Protein AF-B4H7Z4-F1 (afdb_monomer_lite)

Foldseek 3Di:
DDDDDDPDDPPPPPPVPDDWDWDADDDDDDDDDCPDPVVVVVVVVVVVLVVVVCVVVVVPPPVDDPDDDDQDPVNVVVLVVLLDDDFAQFDDQDPNATDGSVQVCCVDDPHFHDQSVVQVVLVVVQVVCVVCPPNHFHEDEDGACVVVQCVVPNPVSCVCVCVPDDPLVGQKYWYWYDPDPRAIKIWIQGNVSRIITIGGPVDDDD

Organism: Drosophila persimilis (NCBI:txid7234)

Structure (mmCIF, N/CA/C/O backbone):
data_AF-B4H7Z4-F1
#
_entry.id   AF-B4H7Z4-F1
#
loop_
_atom_site.group_PDB
_atom_site.id
_atom_site.type_symbol
_atom_site.label_atom_id
_atom_site.label_alt_id
_atom_site.label_comp_id
_atom_site.label_asym_id
_atom_site.label_entity_id
_atom_site.label_seq_id
_atom_site.pdbx_PDB_ins_code
_atom_site.Cartn_x
_atom_site.Cartn_y
_atom_site.Cartn_z
_atom_site.occupancy
_atom_site.B_iso_or_equiv
_atom_site.auth_seq_id
_atom_site.auth_comp_id
_atom_site.auth_asym_id
_atom_site.auth_atom_id
_atom_site.pdbx_PDB_model_num
ATOM 1 N N . MET A 1 1 ? -23.171 -4.739 -53.037 1.00 37.22 1 MET A N 1
ATOM 2 C CA . MET A 1 1 ? -22.517 -5.468 -51.937 1.00 37.22 1 MET A CA 1
ATOM 3 C C . MET A 1 1 ? -22.702 -4.623 -50.702 1.00 37.22 1 MET A C 1
ATOM 5 O O . MET A 1 1 ? -22.107 -3.558 -50.607 1.00 37.22 1 MET A O 1
ATOM 9 N N . GLU A 1 2 ? -23.662 -5.043 -49.889 1.00 32.06 2 GLU A N 1
ATOM 10 C CA . GLU A 1 2 ? -23.889 -4.596 -48.517 1.00 32.06 2 GLU A CA 1
ATOM 11 C C . GLU A 1 2 ? -22.704 -5.011 -47.631 1.00 32.06 2 GLU A C 1
ATOM 13 O O . GLU A 1 2 ? -22.109 -6.056 -47.882 1.00 32.06 2 GLU A O 1
ATOM 18 N N . GLU A 1 3 ? -22.326 -4.173 -46.664 1.00 31.42 3 GLU A N 1
ATOM 19 C CA . GLU A 1 3 ? -22.543 -4.359 -45.211 1.00 31.42 3 GLU A CA 1
ATOM 20 C C . GLU A 1 3 ? -21.767 -3.250 -44.450 1.00 31.42 3 GLU A C 1
ATOM 22 O O . GLU A 1 3 ? -20.608 -2.988 -44.755 1.00 31.42 3 GLU A O 1
ATOM 27 N N . GLN A 1 4 ? -22.464 -2.351 -43.730 1.00 31.59 4 GLN A N 1
ATOM 28 C CA . GLN A 1 4 ? -22.598 -2.307 -42.251 1.00 31.59 4 GLN A CA 1
ATOM 29 C C . GLN A 1 4 ? -21.221 -2.136 -41.558 1.00 31.59 4 GLN A C 1
ATOM 31 O O . GLN A 1 4 ? -20.361 -2.995 -41.670 1.00 31.59 4 GLN A O 1
ATOM 36 N N . GLY A 1 5 ? -20.868 -1.034 -40.891 1.00 30.41 5 GLY A N 1
ATOM 37 C CA . GLY A 1 5 ? -21.622 -0.316 -39.865 1.00 30.41 5 GLY A CA 1
ATOM 38 C C . GLY A 1 5 ? -21.054 -0.679 -38.487 1.00 30.41 5 GLY A C 1
ATOM 39 O O . GLY A 1 5 ? -21.482 -1.672 -37.923 1.00 30.41 5 GLY A O 1
ATOM 40 N N . TRP A 1 6 ? -20.107 0.109 -37.963 1.00 28.45 6 TRP A N 1
ATOM 41 C CA . TRP A 1 6 ? -19.710 0.093 -36.545 1.00 28.45 6 TRP A CA 1
ATOM 42 C C . TRP A 1 6 ? -19.399 1.525 -36.091 1.00 28.45 6 TRP A C 1
ATOM 44 O O . TRP A 1 6 ? -18.290 2.029 -36.240 1.00 28.45 6 TRP A O 1
ATOM 54 N N . LEU A 1 7 ? -20.440 2.189 -35.587 1.00 33.97 7 LEU A N 1
ATOM 55 C CA . LEU A 1 7 ? -20.333 3.214 -34.553 1.00 33.97 7 LEU A CA 1
ATOM 56 C C . LEU A 1 7 ? -20.290 2.437 -33.232 1.00 33.97 7 LEU A C 1
ATOM 58 O O . LEU A 1 7 ? -21.315 1.907 -32.813 1.00 33.97 7 LEU A O 1
ATOM 62 N N . GLY A 1 8 ? -19.102 2.294 -32.652 1.00 27.73 8 GLY A N 1
ATOM 63 C CA . GLY A 1 8 ? -18.914 1.795 -31.293 1.00 27.73 8 GLY A CA 1
ATOM 64 C C . GLY A 1 8 ? -18.641 2.986 -30.389 1.00 27.73 8 GLY A C 1
ATOM 65 O O . GLY A 1 8 ? -17.712 3.745 -30.642 1.00 27.73 8 GLY A O 1
ATOM 66 N N . SER A 1 9 ? -19.522 3.184 -29.423 1.00 31.92 9 SER A N 1
ATOM 67 C CA . SER A 1 9 ? -19.458 4.155 -28.339 1.00 31.92 9 SER A CA 1
ATOM 68 C C . SER A 1 9 ? -18.280 3.856 -27.410 1.00 31.92 9 SER A C 1
ATOM 70 O O . SER A 1 9 ? -18.257 2.792 -26.802 1.00 31.92 9 SER A O 1
ATOM 72 N N . ASP A 1 10 ? -17.346 4.797 -27.264 1.00 31.36 10 ASP A N 1
ATOM 73 C CA . ASP A 1 10 ? -16.275 4.753 -26.254 1.00 31.36 10 ASP A CA 1
ATOM 74 C C . ASP A 1 10 ? -16.793 5.215 -24.872 1.00 31.36 10 ASP A C 1
ATOM 76 O O . ASP A 1 10 ? -16.192 6.064 -24.220 1.00 31.36 10 ASP A O 1
ATOM 80 N N . ASP A 1 11 ? -17.922 4.650 -24.438 1.00 36.12 11 ASP A N 1
ATOM 81 C CA . ASP A 1 11 ? -18.496 4.814 -23.097 1.00 36.12 11 ASP A CA 1
ATOM 82 C C . ASP A 1 11 ? -18.580 3.434 -22.428 1.00 36.12 11 ASP A C 1
ATOM 84 O O . ASP A 1 11 ? -19.661 2.915 -22.188 1.00 36.12 11 ASP A O 1
ATOM 88 N N . ASP A 1 12 ? -17.427 2.830 -22.146 1.00 31.03 12 ASP A N 1
ATOM 89 C CA . ASP A 1 12 ? -17.312 1.718 -21.193 1.00 31.03 12 ASP A CA 1
ATOM 90 C C . ASP A 1 12 ? -16.233 2.078 -20.159 1.00 31.03 12 ASP A C 1
ATOM 92 O O . ASP A 1 12 ? -15.200 1.425 -19.994 1.00 31.03 12 ASP A O 1
ATOM 96 N N . CYS A 1 13 ? -16.471 3.180 -19.442 1.00 30.89 13 CYS A N 1
ATOM 97 C CA . CYS A 1 13 ? -15.928 3.325 -18.099 1.00 30.89 13 CYS A CA 1
ATOM 98 C C . CYS A 1 13 ? -16.641 2.286 -17.233 1.00 30.89 13 CYS A C 1
ATOM 100 O O . CYS A 1 13 ? -17.801 2.474 -16.876 1.00 30.89 13 CYS A O 1
ATOM 102 N N . LEU A 1 14 ? -15.944 1.193 -16.918 1.00 27.66 14 LEU A N 1
ATOM 103 C CA . LEU A 1 14 ? -16.356 0.223 -15.909 1.00 27.66 14 LEU A CA 1
ATOM 104 C C . LEU A 1 14 ? -16.493 0.946 -14.562 1.00 27.66 14 LEU A C 1
ATOM 106 O O . LEU A 1 14 ? -15.543 1.048 -13.783 1.00 27.66 14 LEU A O 1
ATOM 110 N N . LEU A 1 15 ? -17.681 1.492 -14.313 1.00 27.34 15 LEU A N 1
ATOM 111 C CA . LEU A 1 15 ? -18.158 1.773 -12.974 1.00 27.34 15 LEU A CA 1
ATOM 112 C C . LEU A 1 15 ? -18.266 0.410 -12.297 1.00 27.34 15 LEU A C 1
ATOM 114 O O . LEU A 1 15 ? -19.064 -0.436 -12.691 1.00 27.34 15 LEU A O 1
ATOM 118 N N . ILE A 1 16 ? -17.381 0.167 -11.335 1.00 30.25 16 ILE A N 1
ATOM 119 C CA . ILE A 1 16 ? -17.494 -0.978 -10.438 1.00 30.25 16 ILE A CA 1
ATOM 120 C C . ILE A 1 16 ? -18.677 -0.660 -9.516 1.00 30.25 16 ILE A C 1
ATOM 122 O O . ILE A 1 16 ? -18.497 -0.093 -8.441 1.00 30.25 16 ILE A O 1
ATOM 126 N N . ASP A 1 17 ? -19.883 -0.966 -9.989 1.00 28.41 17 ASP A N 1
ATOM 127 C CA . ASP A 1 17 ? -21.133 -0.962 -9.225 1.00 28.41 17 ASP A CA 1
ATOM 128 C C . ASP A 1 17 ? -21.290 -2.302 -8.481 1.00 28.41 17 ASP A C 1
ATOM 130 O O . ASP A 1 17 ? -22.304 -2.979 -8.604 1.00 28.41 17 ASP A O 1
ATOM 134 N N . GLU A 1 18 ? -20.273 -2.724 -7.728 1.00 42.81 18 GLU A N 1
ATOM 135 C CA . GLU A 1 18 ? -20.357 -3.940 -6.907 1.00 42.81 18 GLU A CA 1
ATOM 136 C C . GLU A 1 18 ? -20.334 -3.563 -5.421 1.00 42.81 18 GLU A C 1
ATOM 138 O O . GLU A 1 18 ? -19.477 -2.801 -4.951 1.00 42.81 18 GLU A O 1
ATOM 143 N N . GLU A 1 19 ? -21.333 -4.060 -4.689 1.00 44.19 19 GLU A N 1
ATOM 144 C CA . GLU A 1 19 ? -21.553 -3.778 -3.273 1.00 44.19 19 GLU A CA 1
ATOM 145 C C . GLU A 1 19 ? -20.403 -4.356 -2.429 1.00 44.19 19 GLU A C 1
ATOM 147 O O . GLU A 1 19 ? -20.025 -5.517 -2.592 1.00 44.19 19 GLU A O 1
ATOM 152 N N . PRO A 1 20 ? -19.802 -3.582 -1.507 1.00 42.66 20 PRO A N 1
ATOM 153 C CA . PRO A 1 20 ? -18.719 -4.104 -0.692 1.00 42.66 20 PRO A CA 1
ATOM 154 C C . PRO A 1 20 ? -19.269 -5.098 0.338 1.00 42.66 20 PRO A C 1
ATOM 156 O O . PRO A 1 20 ? -20.147 -4.752 1.128 1.00 42.66 20 PRO A O 1
ATOM 159 N N . VAL A 1 21 ? -18.695 -6.303 0.395 1.00 42.88 21 VAL A N 1
ATOM 160 C CA . VAL A 1 21 ? -19.065 -7.320 1.394 1.00 42.88 21 VAL A CA 1
ATOM 161 C C . VAL A 1 21 ? -18.734 -6.799 2.798 1.00 42.88 21 VAL A C 1
ATOM 163 O O . VAL A 1 21 ? -17.569 -6.515 3.110 1.00 42.88 21 VAL A O 1
ATOM 166 N N . ILE A 1 22 ? -19.759 -6.654 3.646 1.00 43.84 22 ILE A N 1
ATOM 167 C CA . ILE A 1 22 ? -19.634 -6.193 5.035 1.00 43.84 22 ILE A CA 1
ATOM 168 C C . ILE A 1 22 ? -19.544 -7.409 5.951 1.00 43.84 22 ILE A C 1
ATOM 170 O O . ILE A 1 22 ? -20.527 -8.108 6.175 1.00 43.84 22 ILE A O 1
ATOM 174 N N . ILE A 1 23 ? -18.374 -7.635 6.548 1.00 40.75 23 ILE A N 1
ATOM 175 C CA . ILE A 1 23 ? -18.221 -8.682 7.563 1.00 40.75 23 ILE A CA 1
ATOM 176 C C . ILE A 1 23 ? -18.472 -8.050 8.935 1.00 40.75 23 ILE A C 1
ATOM 178 O O . ILE A 1 23 ? -17.636 -7.300 9.450 1.00 40.75 23 ILE A O 1
ATOM 182 N N . ALA A 1 24 ? -19.636 -8.330 9.523 1.00 34.94 24 ALA A N 1
ATOM 183 C CA . ALA A 1 24 ? -19.929 -7.973 10.906 1.00 34.94 24 ALA A CA 1
ATOM 184 C C . ALA A 1 24 ? -19.094 -8.852 11.854 1.00 34.94 24 ALA A C 1
ATOM 186 O O . ALA A 1 24 ? -19.063 -10.074 11.728 1.00 34.94 24 ALA A O 1
ATOM 187 N N . LEU A 1 25 ? -18.392 -8.229 12.803 1.00 32.88 25 LEU A N 1
ATOM 188 C CA . LEU A 1 25 ? -17.722 -8.957 13.878 1.00 32.88 25 LEU A CA 1
ATOM 189 C C . LEU A 1 25 ? -18.768 -9.297 14.943 1.00 32.88 25 LEU A C 1
ATOM 191 O O . LEU A 1 25 ? -19.148 -8.420 15.720 1.00 32.88 25 LEU A O 1
ATOM 195 N N . ASP A 1 26 ? -19.235 -10.545 14.957 1.00 36.56 26 ASP A N 1
ATOM 196 C CA . ASP A 1 26 ? -20.040 -11.064 16.061 1.00 36.56 26 ASP A CA 1
ATOM 197 C C . ASP A 1 26 ? -19.127 -11.473 17.228 1.00 36.56 26 ASP A C 1
ATOM 199 O O . ASP A 1 26 ? -18.099 -12.132 17.049 1.00 36.56 26 ASP A O 1
ATOM 203 N N . ASP A 1 27 ? -19.501 -11.043 18.427 1.00 41.53 27 ASP A N 1
ATOM 204 C CA . ASP A 1 27 ? -18.819 -11.321 19.684 1.00 41.53 27 ASP A CA 1
ATOM 205 C C . ASP A 1 27 ? -19.797 -12.091 20.576 1.00 41.53 27 ASP A C 1
ATOM 207 O O . ASP A 1 27 ? -20.383 -11.520 21.490 1.00 41.53 27 ASP A O 1
ATOM 211 N N . SER A 1 28 ? -20.035 -13.378 20.294 1.00 38.00 28 SER A N 1
ATOM 212 C CA . SER A 1 28 ? -20.406 -14.352 21.333 1.00 38.00 28 SER A CA 1
ATOM 213 C C . SER A 1 28 ? -20.476 -15.801 20.846 1.00 38.00 28 SER A C 1
ATOM 215 O O . SER A 1 28 ? -21.011 -16.142 19.799 1.00 38.00 28 SER A O 1
ATOM 217 N N . THR A 1 29 ? -19.946 -16.676 21.694 1.00 41.34 29 THR A N 1
ATOM 218 C CA . THR A 1 29 ? -20.204 -18.113 21.759 1.00 41.34 29 THR A CA 1
ATOM 219 C C . THR A 1 29 ? -21.641 -18.384 22.226 1.00 41.34 29 THR A C 1
ATOM 221 O O . THR A 1 29 ? -21.971 -17.976 23.336 1.00 41.34 29 THR A O 1
ATOM 224 N N . ASP A 1 30 ? -22.468 -19.087 21.450 1.00 34.16 30 ASP A N 1
ATOM 225 C CA . ASP A 1 30 ? -23.109 -20.357 21.845 1.00 34.16 30 ASP A CA 1
ATOM 226 C C . ASP A 1 30 ? -24.085 -20.877 20.775 1.00 34.16 30 ASP A C 1
ATOM 228 O O . ASP A 1 30 ? -24.719 -20.141 20.025 1.00 34.16 30 ASP A O 1
ATOM 232 N N . SER A 1 31 ? -24.156 -22.200 20.726 1.00 40.28 31 SER A N 1
ATOM 233 C CA . SER A 1 31 ? -24.775 -23.073 19.734 1.00 40.28 31 SER A CA 1
ATOM 234 C C . SER A 1 31 ? -26.312 -23.057 19.654 1.00 40.28 31 SER A C 1
ATOM 236 O O . SER A 1 31 ? -26.999 -23.058 20.671 1.00 40.28 31 SER A O 1
ATOM 238 N N . GLU A 1 32 ? -26.794 -23.255 18.419 1.00 45.41 32 GLU A N 1
ATOM 239 C CA . GLU A 1 32 ? -27.977 -24.048 18.028 1.00 45.41 32 GLU A CA 1
ATOM 240 C C . GLU A 1 32 ? -29.369 -23.566 18.486 1.00 45.41 32 GLU A C 1
ATOM 242 O O . GLU A 1 32 ? -29.937 -24.093 19.436 1.00 45.41 32 GLU A O 1
ATOM 247 N N . GLN A 1 33 ? -29.965 -22.636 17.719 1.00 40.66 33 GLN A N 1
ATOM 248 C CA . GLN A 1 33 ? -31.381 -22.612 17.267 1.00 40.66 33 GLN A CA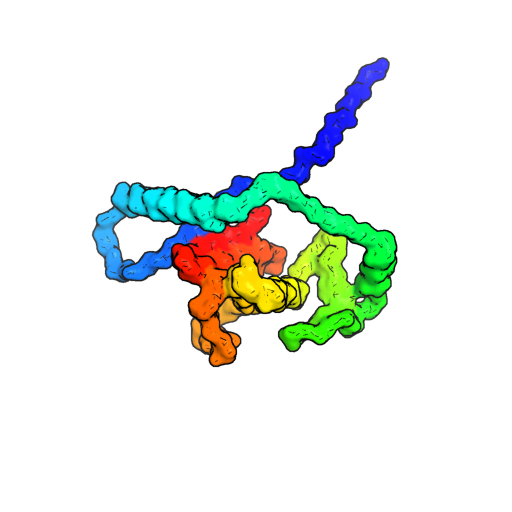 1
ATOM 249 C C . GLN A 1 33 ? -31.739 -21.211 16.733 1.00 40.66 33 GLN A C 1
ATOM 251 O O . GLN A 1 33 ? -32.392 -20.433 17.428 1.00 40.66 33 GLN A O 1
ATOM 256 N N . LYS A 1 34 ? -31.318 -20.835 15.513 1.00 37.41 34 LYS A N 1
ATOM 257 C CA . LYS A 1 34 ? -31.668 -19.490 15.008 1.00 37.41 34 LYS A CA 1
ATOM 258 C C . LYS A 1 34 ? -31.673 -19.290 13.487 1.00 37.41 34 LYS A C 1
ATOM 260 O O . LYS A 1 34 ? -31.604 -18.172 13.005 1.00 37.41 34 LYS A O 1
ATOM 265 N N . GLN A 1 35 ? -31.913 -20.345 12.714 1.00 39.16 35 GLN A N 1
ATOM 266 C CA . GLN A 1 35 ? -31.768 -20.300 11.251 1.00 39.16 35 GLN A CA 1
ATOM 267 C C . GLN A 1 35 ? -32.822 -19.483 10.464 1.00 39.16 35 GLN A C 1
ATOM 269 O O . GLN A 1 35 ? -32.726 -19.407 9.247 1.00 39.16 35 GLN A O 1
ATOM 274 N N . SER A 1 36 ? -33.824 -18.871 11.109 1.00 38.72 36 SER A N 1
ATOM 275 C CA . SER A 1 36 ? -34.819 -18.017 10.426 1.00 38.72 36 SER A CA 1
ATOM 276 C C . SER A 1 36 ? -34.936 -16.599 10.987 1.00 38.72 36 SER A C 1
ATOM 278 O O . SER A 1 36 ? -35.553 -15.754 10.355 1.00 38.72 36 SER A O 1
ATOM 280 N N . ALA A 1 37 ? -34.383 -16.343 12.176 1.00 36.34 37 ALA A N 1
ATOM 281 C CA . ALA A 1 37 ? -34.356 -15.010 12.778 1.00 36.34 37 ALA A CA 1
ATOM 282 C C . ALA A 1 37 ? -33.000 -14.324 12.564 1.00 36.34 37 ALA A C 1
ATOM 284 O O . ALA A 1 37 ? -32.958 -13.101 12.589 1.00 36.34 37 ALA A O 1
ATOM 285 N N . GLU A 1 38 ? -31.925 -15.092 12.323 1.00 40.91 38 GLU A N 1
ATOM 286 C CA . GLU A 1 38 ? -30.603 -14.559 11.966 1.00 40.91 38 GLU A CA 1
ATOM 287 C C . GLU A 1 38 ? -30.605 -13.865 10.606 1.00 40.91 38 GLU A C 1
ATOM 289 O O . GLU A 1 38 ? -30.103 -12.754 10.528 1.00 40.91 38 GLU A O 1
ATOM 294 N N . SER A 1 39 ? -31.268 -14.414 9.578 1.00 43.25 39 SER A N 1
ATOM 295 C CA . SER A 1 39 ? -31.269 -13.801 8.239 1.00 43.25 39 SER A CA 1
ATOM 296 C C . SER A 1 39 ? -32.002 -12.457 8.181 1.00 43.25 39 SER A C 1
ATOM 298 O O . SER A 1 39 ? -31.624 -11.584 7.409 1.00 43.25 39 SER A O 1
ATOM 300 N N . GLU A 1 40 ? -33.056 -12.271 8.985 1.00 39.59 40 GLU A N 1
ATOM 301 C CA . GLU A 1 40 ? -33.768 -10.988 9.072 1.00 39.59 40 GLU A CA 1
ATOM 302 C C . GLU A 1 40 ? -32.985 -9.955 9.892 1.00 39.59 40 GLU A C 1
ATOM 304 O O . GLU A 1 40 ? -33.004 -8.773 9.546 1.00 39.59 40 GLU A O 1
ATOM 309 N N . THR A 1 41 ? -32.274 -10.377 10.948 1.00 44.81 41 THR A N 1
ATOM 310 C CA . THR A 1 41 ? -31.367 -9.482 11.685 1.00 44.81 41 THR A CA 1
ATOM 311 C C . THR A 1 41 ? -30.121 -9.132 10.885 1.00 44.81 41 THR A C 1
ATOM 313 O O . THR A 1 41 ? -29.747 -7.966 10.892 1.00 44.81 41 THR A O 1
ATOM 316 N N . ASP A 1 42 ? -29.528 -10.076 10.157 1.00 49.00 42 ASP A N 1
ATOM 317 C CA . ASP A 1 42 ? -28.357 -9.838 9.309 1.00 49.00 42 ASP A CA 1
ATOM 318 C C . ASP A 1 42 ? -28.710 -8.885 8.173 1.00 49.00 42 ASP A C 1
ATOM 320 O O . ASP A 1 42 ? -28.027 -7.882 7.986 1.00 49.00 42 ASP A O 1
ATOM 324 N N . HIS A 1 43 ? -29.853 -9.098 7.513 1.00 45.84 43 HIS A N 1
ATOM 325 C CA . HIS A 1 43 ? -30.328 -8.185 6.479 1.00 45.84 43 HIS A CA 1
ATOM 326 C C . HIS A 1 43 ? -30.633 -6.783 7.033 1.00 45.84 43 HIS A C 1
ATOM 328 O O . HIS A 1 43 ? -30.333 -5.779 6.395 1.00 45.84 43 HIS A O 1
ATOM 334 N N . GLN A 1 44 ? -31.191 -6.666 8.244 1.00 42.97 44 GLN A N 1
ATOM 335 C CA . GLN A 1 44 ? -31.399 -5.355 8.875 1.00 42.97 44 GLN A CA 1
ATOM 336 C C . GLN A 1 44 ? -30.086 -4.673 9.270 1.00 42.97 44 GLN A C 1
ATOM 338 O O . GLN A 1 44 ? -29.975 -3.455 9.122 1.00 42.97 44 GLN A O 1
ATOM 343 N N . VAL A 1 45 ? -29.096 -5.430 9.750 1.00 52.75 45 VAL A N 1
ATOM 344 C CA . VAL A 1 45 ? -27.755 -4.922 10.072 1.00 52.75 45 VAL A CA 1
ATOM 345 C C . VAL A 1 45 ? -27.047 -4.453 8.801 1.00 52.75 45 VAL A C 1
ATOM 347 O O . VAL A 1 45 ? -26.457 -3.374 8.804 1.00 52.75 45 VAL A O 1
ATOM 350 N N . GLU A 1 46 ? -27.169 -5.201 7.709 1.00 49.59 46 GLU A N 1
ATOM 351 C CA . GLU A 1 46 ? -26.618 -4.886 6.391 1.00 49.59 46 GLU A CA 1
ATOM 352 C C . GLU A 1 46 ? -27.279 -3.643 5.782 1.00 49.59 46 GLU A C 1
ATOM 354 O O . GLU A 1 46 ? -26.589 -2.687 5.429 1.00 49.59 46 GLU A O 1
ATOM 359 N N . VAL A 1 47 ? -28.615 -3.563 5.790 1.00 51.09 47 VAL A N 1
ATOM 360 C CA . VAL A 1 47 ? -29.367 -2.380 5.335 1.00 51.09 47 VAL A CA 1
ATOM 361 C C . VAL A 1 47 ? -29.039 -1.150 6.187 1.00 51.09 47 VAL A C 1
ATOM 363 O O . VAL A 1 47 ? -28.887 -0.048 5.657 1.00 51.09 47 VAL A O 1
ATOM 366 N N . GLN A 1 48 ? -28.887 -1.301 7.505 1.00 48.03 48 GLN A N 1
ATOM 367 C CA . GLN A 1 48 ? -28.522 -0.195 8.392 1.00 48.03 48 GLN A CA 1
ATOM 368 C C . GLN A 1 48 ? -27.062 0.243 8.192 1.00 48.03 48 GLN A C 1
ATOM 370 O O . GLN A 1 48 ? -26.773 1.445 8.215 1.00 48.03 48 GLN A O 1
ATOM 375 N N . ALA A 1 49 ? -26.152 -0.702 7.944 1.00 54.25 49 ALA A N 1
ATOM 376 C CA . ALA A 1 49 ? -24.769 -0.425 7.580 1.00 54.25 49 ALA A CA 1
ATOM 377 C C . ALA A 1 49 ? -24.686 0.276 6.218 1.00 54.25 49 ALA A C 1
ATOM 379 O O . ALA A 1 49 ? -23.963 1.264 6.119 1.00 54.25 49 ALA A O 1
ATOM 380 N N . MET A 1 50 ? -25.481 -0.130 5.221 1.00 48.38 50 MET A N 1
ATOM 381 C CA . MET A 1 50 ? -25.600 0.528 3.911 1.00 48.38 50 MET A CA 1
ATOM 382 C C . MET A 1 50 ? -26.204 1.930 4.007 1.00 48.38 50 MET A C 1
ATOM 384 O O . MET A 1 50 ? -25.709 2.864 3.379 1.00 48.38 50 MET A O 1
ATOM 388 N N . GLN A 1 51 ? -27.244 2.133 4.818 1.00 51.28 51 GLN A N 1
ATOM 389 C CA . GLN A 1 51 ? -27.832 3.461 5.021 1.00 51.28 51 GLN A CA 1
ATOM 390 C C . GLN A 1 51 ? -26.842 4.409 5.706 1.00 51.28 51 GLN A C 1
ATOM 392 O O . GLN A 1 51 ? -26.699 5.561 5.286 1.00 51.28 51 GLN A O 1
ATOM 397 N N . HIS A 1 52 ? -26.109 3.924 6.713 1.00 52.53 52 HIS A N 1
ATOM 398 C CA . HIS A 1 52 ? -25.051 4.684 7.377 1.00 52.53 52 HIS A CA 1
ATOM 399 C C . HIS A 1 52 ? -23.828 4.896 6.466 1.00 52.53 52 HIS A C 1
ATOM 401 O O . HIS A 1 52 ? -23.227 5.970 6.493 1.00 52.53 52 HIS A O 1
ATOM 407 N N . PHE A 1 53 ? -23.492 3.915 5.623 1.00 52.28 53 PHE A N 1
ATOM 408 C CA . PHE A 1 53 ? -22.464 4.004 4.584 1.00 52.28 53 PHE A CA 1
ATOM 409 C C . PHE A 1 53 ? -22.821 5.081 3.568 1.00 52.28 53 PHE A C 1
ATOM 411 O O . PHE A 1 53 ? -22.001 5.966 3.329 1.00 52.28 53 PHE A O 1
ATOM 418 N N . SER A 1 54 ? -24.064 5.095 3.072 1.00 48.38 54 SER A N 1
ATOM 419 C CA . SER A 1 54 ? -24.527 6.158 2.186 1.00 48.38 54 SER A CA 1
ATOM 420 C C . SER A 1 54 ? -24.418 7.512 2.892 1.00 48.38 54 SER A C 1
ATOM 422 O O . SER A 1 54 ? -23.792 8.424 2.379 1.00 48.38 54 SER A O 1
ATOM 424 N N . GLY A 1 55 ? -24.858 7.630 4.1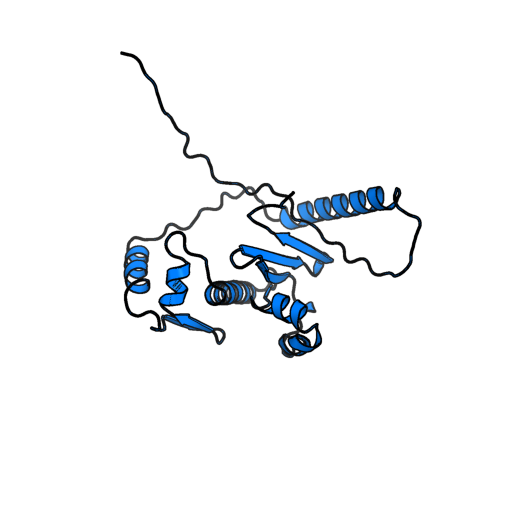48 1.00 44.12 55 GLY A N 1
ATOM 425 C CA . GLY A 1 55 ? -24.788 8.889 4.896 1.00 44.12 55 GLY A CA 1
ATOM 426 C C . GLY A 1 55 ? -23.370 9.397 5.197 1.00 44.12 55 GLY A C 1
ATOM 427 O O . GLY A 1 55 ? -23.200 10.590 5.468 1.00 44.12 55 GLY A O 1
ATOM 428 N N . LEU A 1 56 ? -22.354 8.526 5.162 1.00 46.41 56 LEU A N 1
ATOM 429 C CA . LEU A 1 56 ? -20.965 8.883 5.455 1.00 46.41 56 LEU A CA 1
ATOM 430 C C . LEU A 1 56 ? -20.095 9.042 4.200 1.00 46.41 56 LEU A C 1
ATOM 432 O O . LEU A 1 56 ? -19.218 9.905 4.202 1.00 46.41 56 LEU A O 1
ATOM 436 N N . PHE A 1 57 ? -20.356 8.273 3.139 1.00 45.00 57 PHE A N 1
ATOM 437 C CA . PHE A 1 57 ? -19.703 8.426 1.835 1.00 45.00 57 PHE A CA 1
ATOM 438 C C . PHE A 1 57 ? -20.375 9.529 0.995 1.00 45.00 57 PHE A C 1
ATOM 440 O O . PHE A 1 57 ? -19.671 10.375 0.456 1.00 45.00 57 PHE A O 1
ATOM 447 N N . PHE A 1 58 ? -21.714 9.637 0.998 1.00 39.72 58 PHE A N 1
ATOM 448 C CA . PHE A 1 58 ? -22.469 10.692 0.285 1.00 39.72 58 PHE A CA 1
ATOM 449 C C . PHE A 1 58 ? -22.460 12.053 0.989 1.00 39.72 58 PHE A C 1
ATOM 451 O O . PHE A 1 58 ? -23.067 13.007 0.511 1.00 39.72 58 PHE A O 1
ATOM 458 N N . ARG A 1 59 ? -21.764 12.198 2.123 1.00 40.09 59 ARG A N 1
ATOM 459 C CA . ARG A 1 59 ? -21.444 13.542 2.629 1.00 40.09 59 ARG A CA 1
ATOM 460 C C . ARG A 1 59 ? -20.288 14.192 1.862 1.00 40.09 59 ARG A C 1
ATOM 462 O O . ARG A 1 59 ? -20.044 15.384 2.039 1.00 40.09 59 ARG A O 1
ATOM 469 N N . TYR A 1 60 ? -19.595 13.415 1.030 1.00 42.50 60 TYR A N 1
ATOM 470 C CA . TYR A 1 60 ? -18.791 13.895 -0.082 1.00 42.50 60 TYR A CA 1
ATOM 471 C C . TYR A 1 60 ? -19.679 13.801 -1.327 1.00 42.50 60 TYR A C 1
ATOM 473 O O . TYR A 1 60 ? -20.069 12.698 -1.700 1.00 42.50 60 TYR A O 1
ATOM 481 N N . ASP A 1 61 ? -20.040 14.940 -1.926 1.00 39.12 61 ASP A N 1
ATOM 482 C CA . ASP A 1 61 ? -20.754 14.987 -3.207 1.00 39.12 61 ASP A CA 1
ATOM 483 C C . ASP A 1 61 ? -20.026 14.100 -4.229 1.00 39.12 61 ASP A C 1
ATOM 485 O O . ASP A 1 61 ? -18.991 14.486 -4.779 1.00 39.12 61 ASP A O 1
ATOM 489 N N . PHE A 1 62 ? -20.575 12.917 -4.504 1.00 44.00 62 PHE A N 1
ATOM 490 C CA . PHE A 1 62 ? -20.149 12.037 -5.596 1.00 44.00 62 PHE A CA 1
ATOM 491 C C . PHE A 1 62 ? -20.703 12.520 -6.953 1.00 44.00 62 PHE A C 1
ATOM 493 O O . PHE A 1 62 ? -20.827 11.750 -7.894 1.00 44.00 62 PHE A O 1
ATOM 500 N N . GLU A 1 63 ? -21.041 13.809 -7.054 1.00 47.91 63 GLU A N 1
ATOM 501 C CA . GLU A 1 63 ? -21.449 14.485 -8.292 1.00 47.91 63 GLU A CA 1
ATOM 502 C C . GLU A 1 63 ? -20.299 15.260 -8.945 1.00 47.91 63 GLU A C 1
ATOM 504 O O . GLU A 1 63 ? -20.463 15.841 -10.018 1.00 47.91 63 GLU A O 1
ATOM 509 N N . LYS A 1 64 ? -19.116 15.304 -8.321 1.00 50.28 64 LYS A N 1
ATOM 510 C CA . LYS A 1 64 ? -17.965 15.930 -8.963 1.00 50.28 64 LYS A CA 1
ATOM 511 C C . LYS A 1 64 ? -17.330 14.925 -9.916 1.00 50.28 64 LYS A C 1
ATOM 513 O O . LYS A 1 64 ? -16.670 13.996 -9.454 1.00 50.28 64 LYS A O 1
ATOM 518 N N . GLU A 1 65 ? -17.506 15.136 -11.222 1.00 59.62 65 GLU A N 1
ATOM 519 C CA . GLU A 1 65 ? -16.697 14.477 -12.252 1.00 59.62 65 GLU A CA 1
ATOM 520 C C . GLU A 1 65 ? -15.231 14.507 -11.807 1.00 59.62 65 GLU A C 1
ATOM 522 O O . GLU A 1 65 ? -14.643 15.569 -11.564 1.00 59.62 65 GLU A O 1
ATOM 527 N N . ILE A 1 66 ? -14.661 13.321 -11.602 1.00 70.94 66 ILE A N 1
ATOM 528 C CA . ILE A 1 66 ? -13.254 13.189 -11.253 1.00 70.94 66 ILE A CA 1
ATOM 529 C C . ILE A 1 66 ? -12.474 13.532 -12.519 1.00 70.94 66 ILE A C 1
ATOM 531 O O . ILE A 1 66 ? -12.291 12.699 -13.400 1.00 70.94 66 ILE A O 1
ATOM 535 N N . GLU A 1 67 ? -12.015 14.777 -12.618 1.00 81.88 67 GLU A N 1
ATOM 536 C CA . GLU A 1 67 ? -11.080 15.165 -13.667 1.00 81.88 67 GLU A CA 1
ATOM 537 C C . GLU A 1 67 ? -9.723 14.506 -13.390 1.00 81.88 67 GLU A C 1
ATOM 539 O O . GLU A 1 67 ? -9.001 14.862 -12.450 1.00 81.88 67 GLU A O 1
ATOM 544 N N . PHE A 1 68 ? -9.368 13.521 -14.213 1.00 85.50 68 PHE A N 1
ATOM 545 C CA . PHE A 1 68 ? -8.030 12.948 -14.202 1.00 85.50 68 PHE A CA 1
ATOM 546 C C . PHE A 1 68 ? -7.016 13.981 -14.690 1.00 85.50 68 PHE A C 1
ATOM 548 O O . PHE A 1 68 ? -7.212 14.646 -15.705 1.00 85.50 68 PHE A O 1
ATOM 555 N N . ILE A 1 69 ? -5.895 14.093 -13.977 1.00 91.31 69 ILE A N 1
ATOM 556 C CA . ILE A 1 69 ? -4.787 14.948 -14.402 1.00 91.31 69 ILE A CA 1
ATOM 557 C C . ILE A 1 69 ? -4.094 14.248 -15.579 1.00 91.31 69 ILE A C 1
ATOM 559 O O . ILE A 1 69 ? -3.554 13.155 -15.377 1.00 91.31 69 ILE A O 1
ATOM 563 N N . PRO A 1 70 ? -4.086 14.836 -16.790 1.00 91.00 70 PRO A N 1
ATOM 564 C CA . PRO A 1 70 ? -3.428 14.216 -17.927 1.00 91.00 70 PRO A CA 1
ATOM 565 C C . PRO A 1 70 ? -1.915 14.177 -17.705 1.00 91.00 70 PRO A C 1
ATOM 567 O O . PRO A 1 70 ? -1.314 15.137 -17.216 1.00 91.00 70 PRO A O 1
ATOM 570 N N . ILE A 1 71 ? -1.298 13.063 -18.096 1.00 91.62 71 ILE A N 1
ATOM 571 C CA . ILE A 1 71 ? 0.159 12.920 -18.104 1.00 91.62 71 ILE A CA 1
ATOM 572 C C . ILE A 1 71 ? 0.725 13.841 -19.189 1.00 91.62 71 ILE A C 1
ATOM 574 O O . ILE A 1 71 ? 0.263 13.820 -20.330 1.00 91.62 71 ILE A O 1
ATOM 578 N N . THR A 1 72 ? 1.722 14.656 -18.846 1.00 95.31 72 THR A N 1
ATOM 579 C CA . THR A 1 72 ? 2.367 15.561 -19.808 1.00 95.31 72 THR A CA 1
ATOM 580 C C . THR A 1 72 ? 3.355 14.814 -20.709 1.00 95.31 72 THR A C 1
ATOM 582 O O . THR A 1 72 ? 3.918 13.789 -20.324 1.00 95.31 72 THR A O 1
ATOM 585 N N . ASP A 1 73 ? 3.659 15.364 -21.890 1.00 94.56 73 ASP A N 1
ATOM 586 C CA . ASP A 1 73 ? 4.686 14.798 -22.784 1.00 94.56 73 ASP A CA 1
ATOM 587 C C . ASP A 1 73 ? 6.066 14.682 -22.113 1.00 94.56 73 ASP A C 1
ATOM 589 O O . ASP A 1 73 ? 6.874 13.827 -22.468 1.00 94.56 73 ASP A O 1
ATOM 593 N N . GLU A 1 74 ? 6.364 15.570 -21.162 1.00 94.94 74 GLU A N 1
ATOM 594 C CA . GLU A 1 74 ? 7.591 15.524 -20.366 1.00 94.94 74 GLU A CA 1
ATOM 595 C C . GLU A 1 74 ? 7.599 14.315 -19.430 1.00 94.94 74 GLU A C 1
ATOM 597 O O . GLU A 1 74 ? 8.541 13.526 -19.475 1.00 94.94 74 GLU A O 1
ATOM 602 N N . GLN A 1 75 ? 6.512 14.098 -18.688 1.00 93.88 75 GLN A N 1
ATOM 603 C CA . GLN A 1 75 ? 6.352 12.931 -17.819 1.00 93.88 75 GLN A CA 1
ATOM 604 C C . GLN A 1 75 ? 6.374 11.621 -18.615 1.00 93.88 75 GLN A C 1
ATOM 606 O O . GLN A 1 75 ? 6.971 10.640 -18.178 1.00 93.88 75 GLN A O 1
ATOM 611 N N . LEU A 1 76 ? 5.781 11.596 -19.812 1.00 90.06 76 LEU A N 1
ATOM 612 C CA . LEU A 1 76 ? 5.810 10.414 -20.674 1.00 90.06 76 LEU A CA 1
ATOM 613 C C . LEU A 1 76 ? 7.235 10.071 -21.136 1.00 90.06 76 LEU A C 1
ATOM 615 O O . LEU A 1 76 ? 7.606 8.896 -21.174 1.00 90.06 76 LEU A O 1
ATOM 619 N N . ARG A 1 77 ? 8.057 11.083 -21.448 1.00 91.62 77 ARG A N 1
ATOM 620 C CA . ARG A 1 77 ? 9.481 10.883 -21.767 1.00 91.62 77 ARG A CA 1
ATOM 621 C C . ARG A 1 77 ? 10.267 10.362 -20.565 1.00 91.62 77 ARG A C 1
ATOM 623 O O . ARG A 1 77 ? 11.094 9.470 -20.731 1.00 91.62 77 ARG A O 1
ATOM 630 N N . GLU A 1 78 ? 9.999 10.875 -19.368 1.00 91.19 78 GLU A N 1
ATOM 631 C CA . GLU A 1 78 ? 10.632 10.386 -18.136 1.00 91.19 78 GLU A CA 1
ATOM 632 C C . GLU A 1 78 ? 10.266 8.926 -17.846 1.00 91.19 78 GLU A C 1
ATOM 634 O O . GLU A 1 78 ? 11.141 8.124 -17.517 1.00 91.19 78 GLU A O 1
ATOM 639 N N . LEU A 1 79 ? 9.001 8.543 -18.043 1.00 89.69 79 LEU A N 1
ATOM 640 C CA . LEU A 1 79 ? 8.551 7.160 -17.868 1.00 89.69 79 LEU A CA 1
ATOM 641 C C . LEU A 1 79 ? 9.336 6.183 -18.752 1.00 89.69 79 LEU A C 1
ATOM 643 O O . LEU A 1 79 ? 9.714 5.111 -18.278 1.00 89.69 79 LEU A O 1
ATOM 647 N N . GLN A 1 80 ? 9.648 6.557 -19.997 1.00 86.94 80 GLN A N 1
ATOM 648 C CA . GLN A 1 80 ? 10.456 5.727 -20.901 1.00 86.94 80 GLN A CA 1
ATOM 649 C C . GLN A 1 80 ? 11.880 5.483 -20.368 1.00 86.94 80 GLN A C 1
ATOM 651 O O . GLN A 1 80 ? 12.409 4.373 -20.482 1.00 86.94 80 GLN A O 1
ATOM 656 N N . ASP A 1 81 ? 12.505 6.483 -19.748 1.00 87.00 81 ASP A N 1
ATOM 657 C CA . ASP A 1 81 ? 13.830 6.326 -19.132 1.00 87.00 81 ASP A CA 1
ATOM 658 C C . ASP A 1 81 ? 13.775 5.461 -17.859 1.00 87.00 81 ASP A C 1
ATOM 660 O O . ASP A 1 81 ? 14.625 4.592 -17.618 1.00 87.00 81 ASP A O 1
ATOM 664 N N . ILE A 1 82 ? 12.716 5.629 -17.063 1.00 90.44 82 ILE A N 1
ATOM 665 C CA . ILE A 1 82 ? 12.499 4.867 -15.830 1.00 90.44 82 ILE A CA 1
ATOM 666 C C . ILE A 1 82 ? 12.361 3.365 -16.125 1.00 90.44 82 ILE A C 1
ATOM 668 O O . ILE A 1 82 ? 12.957 2.547 -15.416 1.00 90.44 82 ILE A O 1
ATOM 672 N N . VAL A 1 83 ? 11.637 2.988 -17.183 1.00 90.19 83 VAL A N 1
ATOM 673 C CA . VAL A 1 83 ? 11.342 1.577 -17.503 1.00 90.19 83 VAL A CA 1
ATOM 674 C C . VAL A 1 83 ? 12.467 0.871 -18.271 1.00 90.19 83 VAL A C 1
ATOM 676 O O . VAL A 1 83 ? 12.437 -0.350 -18.427 1.00 90.19 83 VAL A O 1
ATOM 679 N N . THR A 1 84 ? 13.511 1.574 -18.718 1.00 90.31 84 THR A N 1
ATOM 680 C CA . THR A 1 84 ? 14.638 0.993 -19.478 1.00 90.31 84 THR A CA 1
ATOM 681 C C . THR A 1 84 ? 15.890 0.797 -18.611 1.00 90.31 84 THR A C 1
ATOM 683 O O . THR A 1 84 ? 16.089 1.481 -17.617 1.00 90.31 84 THR A O 1
ATOM 686 N N . GLY A 1 85 ? 16.766 -0.161 -18.939 1.00 90.38 85 GLY A N 1
ATOM 687 C CA . GLY A 1 85 ? 18.026 -0.399 -18.204 1.00 90.38 85 GLY A CA 1
ATOM 688 C C . GLY A 1 85 ? 18.008 -1.597 -17.235 1.00 90.38 85 GLY A C 1
ATOM 689 O O . GLY A 1 85 ? 17.154 -2.472 -17.360 1.00 90.38 85 GLY A O 1
ATOM 690 N N . PRO A 1 86 ? 18.966 -1.705 -16.298 1.00 94.56 86 PRO A N 1
ATOM 691 C CA . PRO A 1 86 ? 19.123 -2.903 -15.473 1.00 94.56 86 PRO A CA 1
ATOM 692 C C . PRO A 1 86 ? 18.080 -2.999 -14.350 1.00 94.56 86 PRO A C 1
ATOM 694 O O . PRO A 1 86 ? 17.834 -2.030 -13.638 1.00 94.56 86 PRO A O 1
ATOM 697 N N . ASP A 1 87 ? 17.533 -4.199 -14.155 1.00 94.69 87 ASP A N 1
ATOM 698 C CA . ASP A 1 87 ? 16.473 -4.532 -13.190 1.00 94.69 87 ASP A CA 1
ATOM 699 C C . ASP A 1 87 ? 16.718 -4.002 -11.774 1.00 94.69 87 ASP A C 1
ATOM 701 O O . ASP A 1 87 ? 15.845 -3.375 -11.182 1.00 94.69 87 ASP A O 1
ATOM 705 N N . ASN A 1 88 ? 17.921 -4.226 -11.245 1.00 95.38 88 ASN A N 1
ATOM 706 C CA . ASN A 1 88 ? 18.259 -3.922 -9.854 1.00 95.38 88 ASN A CA 1
ATOM 707 C C . ASN A 1 88 ? 18.658 -2.453 -9.624 1.00 95.38 88 ASN A C 1
ATOM 709 O O . ASN A 1 88 ? 19.089 -2.114 -8.523 1.00 95.38 88 ASN A O 1
ATOM 713 N N . ALA A 1 89 ? 18.577 -1.584 -10.640 1.00 95.75 89 ALA A N 1
ATOM 714 C CA . ALA A 1 89 ? 18.870 -0.167 -10.449 1.00 95.75 89 ALA A CA 1
ATOM 715 C C . ALA A 1 89 ? 17.813 0.468 -9.525 1.00 95.75 89 ALA A C 1
ATOM 717 O O . ALA A 1 89 ? 16.623 0.405 -9.851 1.00 95.75 89 ALA A O 1
ATOM 718 N N . PRO A 1 90 ? 18.213 1.074 -8.390 1.00 96.06 90 PRO A N 1
ATOM 719 C CA . PRO A 1 90 ? 17.283 1.762 -7.507 1.00 96.06 90 PRO A CA 1
ATOM 720 C C . PRO A 1 90 ? 16.798 3.060 -8.163 1.00 96.06 90 PRO A C 1
ATOM 722 O O . PRO A 1 90 ? 17.591 3.811 -8.728 1.00 96.06 90 PRO A O 1
ATOM 725 N N . LEU A 1 91 ? 15.498 3.321 -8.064 1.00 95.56 91 LEU A N 1
ATOM 726 C CA . LEU A 1 91 ? 14.853 4.549 -8.531 1.00 95.56 91 LEU A CA 1
ATOM 727 C C . LEU A 1 91 ? 14.546 5.486 -7.364 1.00 95.56 91 LEU A C 1
ATOM 729 O O . LEU A 1 91 ? 14.835 6.677 -7.423 1.00 95.56 91 LEU A O 1
ATOM 733 N N . ILE A 1 92 ? 13.984 4.940 -6.284 1.00 96.69 92 ILE A N 1
ATOM 734 C CA . ILE A 1 92 ? 13.662 5.699 -5.076 1.00 96.69 92 ILE A CA 1
ATOM 735 C C . ILE A 1 92 ? 13.768 4.813 -3.837 1.00 96.69 92 ILE A C 1
ATOM 737 O O . ILE A 1 92 ? 13.311 3.672 -3.833 1.00 96.69 92 ILE A O 1
ATOM 741 N N . THR A 1 93 ? 14.338 5.364 -2.765 1.00 98.00 93 THR A N 1
ATOM 742 C CA . THR A 1 93 ? 14.331 4.752 -1.433 1.00 98.00 93 THR A CA 1
ATOM 743 C C . THR A 1 93 ? 13.574 5.666 -0.475 1.00 98.00 93 THR A C 1
ATOM 745 O O . THR A 1 93 ? 14.038 6.764 -0.162 1.00 98.00 93 THR A O 1
ATOM 748 N N . LYS A 1 94 ? 12.400 5.229 -0.009 1.00 98.06 94 LYS A N 1
ATOM 749 C CA . LYS A 1 94 ? 11.537 5.962 0.934 1.00 98.06 94 LYS A CA 1
ATOM 750 C C . LYS A 1 94 ? 10.72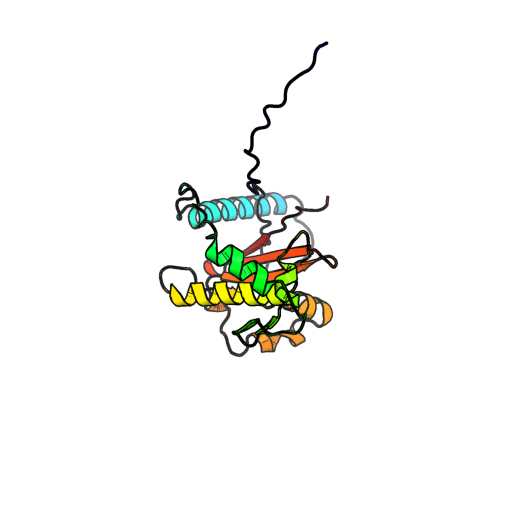6 4.971 1.772 1.00 98.06 94 LYS A C 1
ATOM 752 O O . LYS A 1 94 ? 10.502 3.846 1.346 1.00 98.06 94 LYS A O 1
ATOM 757 N N . TYR A 1 95 ? 10.328 5.361 2.986 1.00 96.56 95 TYR A N 1
ATOM 758 C CA . TYR A 1 95 ? 9.560 4.510 3.920 1.00 96.56 95 TYR A CA 1
ATOM 759 C C . TYR A 1 95 ? 10.250 3.180 4.276 1.00 96.56 95 TYR A C 1
ATOM 761 O O . TYR A 1 95 ? 9.593 2.184 4.556 1.00 96.56 95 TYR A O 1
ATOM 769 N N . SER A 1 96 ? 11.588 3.157 4.239 1.00 95.69 96 SER A N 1
ATOM 770 C CA . SER A 1 96 ? 12.396 1.931 4.367 1.00 95.69 96 SER A CA 1
ATOM 771 C C . SER A 1 96 ? 12.164 0.891 3.259 1.00 95.69 96 SER A C 1
ATOM 773 O O . SER A 1 96 ? 12.597 -0.250 3.395 1.00 9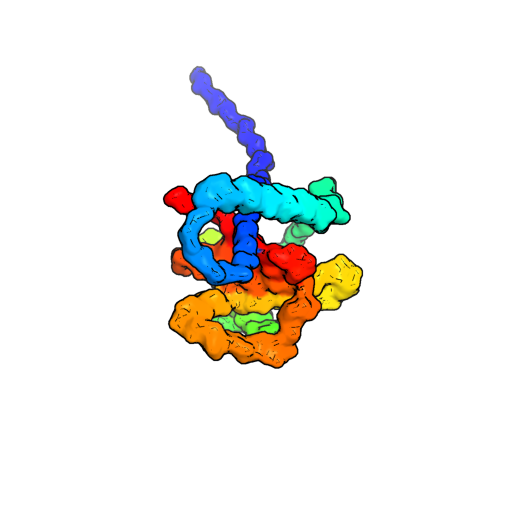5.69 96 SER A O 1
ATOM 775 N N . LEU A 1 97 ? 11.552 1.298 2.147 1.00 97.06 97 LEU A N 1
ATOM 776 C CA . LEU A 1 97 ? 11.404 0.531 0.917 1.00 97.06 97 LEU A CA 1
ATOM 777 C C . LEU A 1 97 ? 12.330 1.108 -0.156 1.00 97.06 97 LEU A C 1
ATOM 779 O O . LEU A 1 97 ? 12.620 2.305 -0.163 1.00 97.06 97 LEU A O 1
ATOM 783 N N . THR A 1 98 ? 12.789 0.258 -1.068 1.00 98.06 98 THR A N 1
ATOM 784 C CA . THR A 1 98 ? 13.489 0.684 -2.284 1.00 98.06 98 THR A CA 1
ATOM 785 C C . THR A 1 98 ? 12.721 0.163 -3.481 1.00 98.06 98 THR A C 1
ATOM 787 O O . THR A 1 98 ? 12.537 -1.042 -3.601 1.00 98.06 98 THR A O 1
ATOM 790 N N . ILE A 1 99 ? 12.291 1.074 -4.347 1.00 98.06 99 ILE A N 1
ATOM 791 C CA . ILE A 1 99 ? 11.716 0.752 -5.647 1.00 98.06 99 ILE A CA 1
ATOM 792 C C . ILE A 1 99 ? 12.848 0.695 -6.659 1.00 98.06 99 ILE A C 1
ATOM 794 O O . ILE A 1 99 ? 13.620 1.649 -6.805 1.00 98.06 99 ILE A O 1
ATOM 798 N N . THR A 1 100 ? 12.944 -0.428 -7.355 1.00 97.38 100 THR A N 1
ATOM 799 C CA . THR A 1 100 ? 13.890 -0.654 -8.446 1.00 97.38 100 THR A CA 1
ATOM 800 C C . THR A 1 100 ? 13.213 -0.517 -9.807 1.00 97.38 100 THR A C 1
ATOM 802 O O . THR A 1 100 ? 11.984 -0.482 -9.912 1.00 97.38 100 THR A O 1
ATOM 805 N N . LYS A 1 101 ? 14.008 -0.484 -10.882 1.00 95.88 101 LYS A N 1
ATOM 806 C CA . LYS A 1 101 ? 13.475 -0.533 -12.253 1.00 95.88 101 LYS A CA 1
ATOM 807 C C . LYS A 1 101 ? 12.653 -1.797 -12.512 1.00 95.88 101 LYS A C 1
ATOM 809 O O . LYS A 1 101 ? 11.640 -1.726 -13.203 1.00 95.88 101 LYS A O 1
ATOM 814 N N . LYS A 1 102 ? 13.032 -2.937 -11.922 1.00 96.06 102 LYS A N 1
ATOM 815 C CA . LYS A 1 102 ? 12.241 -4.175 -11.978 1.00 96.06 102 LYS A CA 1
ATOM 816 C C . LYS A 1 102 ? 10.856 -4.004 -11.359 1.00 96.06 102 LYS A C 1
ATOM 818 O O . LYS A 1 102 ? 9.887 -4.482 -11.934 1.00 96.06 102 LYS A O 1
ATOM 823 N N . ASP A 1 103 ? 10.767 -3.329 -10.215 1.00 97.19 103 ASP A N 1
ATOM 824 C CA . ASP A 1 103 ? 9.488 -3.092 -9.542 1.00 97.19 103 ASP A CA 1
ATOM 825 C C . ASP A 1 103 ? 8.578 -2.202 -10.396 1.00 97.19 103 ASP A C 1
ATOM 827 O O . ASP A 1 103 ? 7.427 -2.558 -10.630 1.00 97.19 103 ASP A O 1
ATOM 831 N N . ILE A 1 104 ? 9.095 -1.100 -10.953 1.00 96.00 104 ILE A N 1
ATOM 832 C CA . ILE A 1 104 ? 8.290 -0.204 -11.803 1.00 96.00 104 ILE A CA 1
ATOM 833 C C . ILE A 1 104 ? 7.796 -0.882 -13.082 1.00 96.00 104 ILE A C 1
ATOM 835 O O . ILE A 1 104 ? 6.680 -0.610 -13.508 1.00 96.00 104 ILE A O 1
ATOM 839 N N . ARG A 1 105 ? 8.550 -1.815 -13.671 1.00 95.31 105 ARG A N 1
ATOM 840 C CA . ARG A 1 105 ? 8.066 -2.587 -14.833 1.00 95.31 105 ARG A CA 1
ATOM 841 C C . ARG A 1 105 ? 6.839 -3.445 -14.538 1.00 95.31 105 ARG A C 1
ATOM 843 O O . ARG A 1 105 ? 6.146 -3.846 -15.460 1.00 95.31 105 ARG A O 1
ATOM 850 N N . THR A 1 106 ? 6.534 -3.715 -13.270 1.00 95.56 106 THR A N 1
ATOM 851 C CA . THR A 1 106 ? 5.277 -4.392 -12.923 1.00 95.56 106 THR A CA 1
ATOM 852 C C . THR A 1 106 ? 4.046 -3.505 -13.122 1.00 95.56 106 THR A C 1
ATOM 854 O O . THR A 1 106 ? 2.939 -4.023 -13.163 1.00 95.56 106 THR A O 1
ATOM 857 N N . LEU A 1 107 ? 4.237 -2.190 -13.290 1.00 94.12 107 LEU A N 1
ATOM 858 C CA . LEU A 1 107 ? 3.197 -1.221 -13.653 1.00 94.12 107 LEU A CA 1
ATOM 859 C C . LEU A 1 107 ? 3.079 -1.001 -15.170 1.00 94.12 107 LEU A C 1
ATOM 861 O O . LEU A 1 107 ? 2.256 -0.195 -15.598 1.00 94.12 107 LEU A O 1
ATOM 865 N N . THR A 1 108 ? 3.923 -1.644 -15.981 1.00 91.88 108 THR A N 1
ATOM 866 C CA . THR A 1 108 ? 3.885 -1.519 -17.442 1.00 91.88 108 THR A CA 1
ATOM 867 C C . THR A 1 108 ? 3.246 -2.741 -18.081 1.00 91.88 108 THR A C 1
ATOM 869 O O . THR A 1 108 ? 3.407 -3.865 -17.596 1.00 91.88 108 THR A O 1
ATOM 872 N N . ASP A 1 109 ? 2.593 -2.519 -19.221 1.00 87.81 109 ASP A N 1
ATOM 873 C CA . ASP A 1 109 ? 1.888 -3.548 -19.986 1.00 87.81 109 ASP A CA 1
ATOM 874 C C . ASP A 1 109 ? 0.840 -4.288 -19.129 1.00 87.81 109 ASP A C 1
ATOM 876 O O . ASP A 1 109 ? 0.291 -3.740 -18.176 1.00 87.81 109 ASP A O 1
ATOM 880 N N . LEU A 1 110 ? 0.547 -5.544 -19.466 1.00 88.62 110 LEU A N 1
ATOM 881 C CA . LEU A 1 110 ? -0.381 -6.417 -18.740 1.00 88.62 110 LEU A CA 1
ATOM 882 C C . LEU A 1 110 ? 0.350 -7.244 -17.664 1.00 88.62 110 LEU A C 1
ATOM 884 O O . LEU A 1 110 ? 0.125 -8.447 -17.523 1.00 88.62 110 LEU A O 1
ATOM 888 N N . SER A 1 111 ? 1.293 -6.614 -16.960 1.00 91.25 111 SER A N 1
ATOM 889 C CA . SER A 1 111 ? 2.098 -7.262 -15.921 1.00 91.25 111 SER A CA 1
ATOM 890 C C . SER A 1 111 ? 1.366 -7.308 -14.579 1.00 91.25 111 SER A C 1
ATOM 892 O O . SER A 1 111 ? 0.580 -6.427 -14.244 1.00 91.25 111 SER A O 1
ATOM 894 N N . TRP A 1 112 ? 1.674 -8.320 -13.766 1.00 92.50 1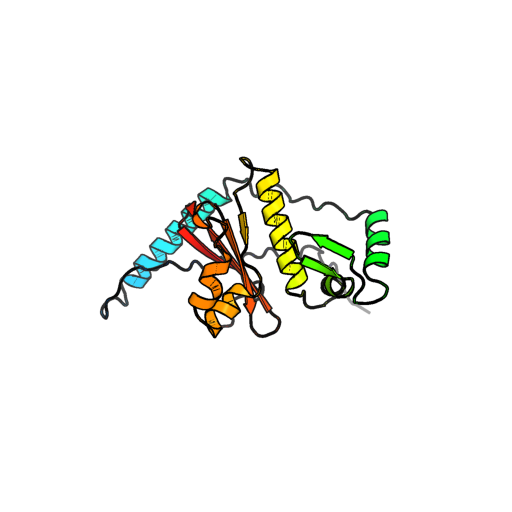12 TRP A N 1
ATOM 895 C CA . TRP A 1 112 ? 1.181 -8.396 -12.392 1.00 92.50 112 TRP A CA 1
ATOM 896 C C . TRP A 1 112 ? 1.976 -7.461 -11.485 1.00 92.50 112 TRP A C 1
ATOM 898 O O . TRP A 1 112 ? 3.190 -7.630 -11.331 1.00 92.50 112 TRP A O 1
ATOM 908 N N . VAL A 1 113 ? 1.285 -6.509 -10.855 1.00 95.19 113 VAL A N 1
ATOM 909 C CA . VAL A 1 113 ? 1.880 -5.594 -9.875 1.00 95.19 113 VAL A CA 1
ATOM 910 C C . VAL A 1 113 ? 2.431 -6.391 -8.697 1.00 95.19 113 VAL A C 1
ATOM 912 O O . VAL A 1 113 ? 1.768 -7.286 -8.168 1.00 95.19 113 VAL A O 1
ATOM 915 N N . ASN A 1 114 ? 3.654 -6.073 -8.274 1.00 95.62 114 ASN A N 1
ATOM 916 C CA . ASN A 1 114 ? 4.268 -6.757 -7.142 1.00 95.62 114 ASN A CA 1
ATOM 917 C C . ASN A 1 114 ? 3.958 -6.089 -5.791 1.00 95.62 114 ASN A C 1
ATOM 919 O O . ASN A 1 114 ? 3.557 -4.926 -5.709 1.00 95.62 114 ASN A O 1
ATOM 923 N N . GLY A 1 115 ? 4.215 -6.832 -4.711 1.00 96.06 115 GLY A N 1
ATOM 924 C CA . GLY A 1 115 ? 3.970 -6.358 -3.349 1.00 96.06 115 GLY A CA 1
ATOM 925 C C . GLY A 1 115 ? 4.780 -5.114 -2.967 1.00 96.06 115 GLY A C 1
ATOM 926 O O . GLY A 1 115 ? 4.258 -4.253 -2.268 1.00 96.06 115 GLY A O 1
ATOM 927 N N . THR A 1 116 ? 6.012 -4.955 -3.473 1.00 97.38 116 THR A N 1
ATOM 928 C CA . THR A 1 116 ? 6.853 -3.775 -3.196 1.00 97.38 116 THR A CA 1
ATOM 929 C C . THR A 1 116 ? 6.189 -2.487 -3.684 1.00 97.38 116 THR A C 1
ATOM 931 O O . THR A 1 116 ? 6.179 -1.485 -2.966 1.00 97.38 116 THR A O 1
ATOM 934 N N . VAL A 1 117 ? 5.623 -2.503 -4.895 1.00 97.88 117 VAL A N 1
ATOM 935 C CA . VAL A 1 117 ? 4.923 -1.352 -5.481 1.00 97.88 117 VAL A CA 1
ATOM 936 C C . VAL A 1 117 ? 3.657 -1.027 -4.692 1.00 97.88 117 VAL A C 1
ATOM 938 O O . VAL A 1 117 ? 3.432 0.138 -4.363 1.00 97.88 117 VAL A O 1
ATOM 941 N N . ILE A 1 118 ? 2.870 -2.045 -4.332 1.00 98.00 118 ILE A N 1
ATOM 942 C CA . ILE A 1 118 ? 1.657 -1.871 -3.521 1.00 98.00 118 ILE A CA 1
ATOM 943 C C . ILE A 1 118 ? 2.013 -1.288 -2.151 1.00 98.00 118 ILE A C 1
ATOM 945 O O . ILE A 1 118 ? 1.452 -0.263 -1.767 1.00 98.00 118 ILE A O 1
ATOM 949 N N . ASP A 1 119 ? 2.988 -1.864 -1.443 1.00 98.38 119 ASP A N 1
ATOM 950 C CA . ASP A 1 119 ? 3.447 -1.373 -0.138 1.00 98.38 119 ASP A CA 1
ATOM 951 C C . ASP A 1 119 ? 3.921 0.084 -0.216 1.00 98.38 119 ASP A C 1
ATOM 953 O O . ASP A 1 119 ? 3.626 0.897 0.666 1.00 98.38 119 ASP A O 1
ATOM 957 N N . PHE A 1 120 ? 4.629 0.451 -1.285 1.00 98.56 120 PHE A N 1
ATOM 958 C CA . PHE A 1 120 ? 5.068 1.827 -1.495 1.00 98.56 120 PHE A CA 1
ATOM 959 C C . PHE A 1 120 ? 3.884 2.770 -1.726 1.00 98.56 120 PHE A C 1
ATOM 961 O O . PHE A 1 120 ? 3.828 3.841 -1.116 1.00 98.56 120 PHE A O 1
ATOM 968 N N . TYR A 1 121 ? 2.907 2.366 -2.541 1.00 98.56 121 TYR A N 1
ATOM 969 C CA . TYR A 1 121 ? 1.697 3.151 -2.782 1.00 98.56 121 TYR A CA 1
ATOM 970 C C . TYR A 1 121 ? 0.862 3.335 -1.509 1.00 98.56 121 TYR A C 1
ATOM 972 O O . TYR A 1 121 ? 0.416 4.445 -1.215 1.00 98.56 121 TYR A O 1
ATOM 980 N N . MET A 1 122 ? 0.728 2.296 -0.683 1.00 98.50 122 MET A N 1
ATOM 981 C CA . MET A 1 122 ? 0.053 2.414 0.612 1.00 98.50 122 MET A CA 1
ATOM 982 C C . MET A 1 122 ? 0.740 3.438 1.524 1.00 98.50 122 MET A C 1
ATOM 984 O O . MET A 1 122 ? 0.069 4.223 2.195 1.00 98.50 122 MET A O 1
ATOM 988 N N . ASN A 1 123 ? 2.074 3.511 1.509 1.00 98.44 123 ASN A N 1
ATOM 989 C CA . ASN A 1 123 ? 2.801 4.548 2.243 1.00 98.44 123 ASN A CA 1
ATOM 990 C C . ASN A 1 123 ? 2.570 5.964 1.680 1.00 98.44 123 ASN A C 1
ATOM 992 O O . ASN A 1 123 ? 2.514 6.913 2.465 1.00 98.44 123 ASN A O 1
ATOM 996 N N . LEU A 1 124 ? 2.368 6.123 0.364 1.00 98.50 124 LEU A N 1
ATOM 997 C CA . LEU A 1 124 ? 1.950 7.406 -0.222 1.00 98.50 124 LEU A CA 1
ATOM 998 C C . LEU A 1 124 ? 0.571 7.836 0.300 1.00 98.50 124 LEU A C 1
ATOM 1000 O O . LEU A 1 124 ? 0.372 9.013 0.606 1.00 98.50 124 LEU A O 1
ATOM 1004 N N . LEU A 1 125 ? -0.372 6.901 0.463 1.00 98.19 125 LEU A N 1
ATOM 1005 C CA . LEU A 1 125 ? -1.690 7.195 1.041 1.00 98.19 125 LEU A CA 1
ATOM 1006 C C . LEU A 1 125 ? -1.591 7.616 2.512 1.00 98.19 125 LEU A C 1
ATOM 1008 O O . LEU A 1 125 ? -2.240 8.585 2.915 1.00 98.19 125 LEU A O 1
ATOM 1012 N N . ILE A 1 126 ? -0.747 6.935 3.293 1.00 98.00 126 ILE A N 1
ATOM 1013 C CA . ILE A 1 126 ? -0.462 7.307 4.685 1.00 98.00 126 ILE A CA 1
ATOM 1014 C C . ILE A 1 126 ? 0.120 8.723 4.743 1.00 98.00 126 ILE A C 1
ATOM 1016 O O . ILE A 1 126 ? -0.404 9.565 5.472 1.00 98.00 126 ILE A O 1
ATOM 1020 N N . GLU A 1 127 ? 1.157 9.021 3.958 1.00 98.31 127 GLU A N 1
ATOM 1021 C CA . GLU A 1 127 ? 1.774 10.352 3.931 1.00 98.31 127 GLU A CA 1
ATOM 1022 C C . GLU A 1 127 ? 0.772 11.431 3.498 1.00 98.31 127 GLU A C 1
ATOM 1024 O O . GLU A 1 127 ? 0.682 12.477 4.141 1.00 98.31 127 GLU A O 1
ATOM 1029 N N . ARG A 1 128 ? -0.048 11.165 2.472 1.00 98.00 128 ARG A N 1
ATOM 1030 C CA . ARG A 1 128 ? -1.114 12.077 2.030 1.00 98.00 128 ARG A CA 1
ATOM 1031 C C . ARG A 1 128 ? -2.110 12.372 3.152 1.00 98.00 128 ARG A C 1
ATOM 1033 O O . ARG A 1 128 ? -2.530 13.519 3.293 1.00 98.00 128 ARG A O 1
ATOM 1040 N N . SER A 1 129 ? -2.486 11.361 3.939 1.00 96.88 129 SER A N 1
ATOM 1041 C CA . SER A 1 129 ? -3.396 11.547 5.078 1.00 96.88 129 SER A CA 1
ATOM 1042 C C . SER A 1 129 ? -2.794 12.452 6.159 1.00 96.88 129 SER A C 1
ATOM 1044 O O . SER A 1 129 ? -3.488 13.303 6.702 1.00 96.88 129 SER A O 1
ATOM 1046 N N . GLN A 1 130 ? -1.487 12.335 6.408 1.00 96.69 130 GLN A N 1
ATOM 1047 C CA . GLN A 1 130 ? -0.761 13.154 7.385 1.00 96.69 130 GLN A CA 1
ATOM 1048 C C . GLN A 1 130 ? -0.571 14.596 6.900 1.00 96.69 130 GLN A C 1
ATOM 1050 O O . GLN A 1 130 ? -0.754 15.540 7.659 1.00 96.69 130 GLN A O 1
ATOM 1055 N N . GLN A 1 131 ? -0.242 14.789 5.620 1.00 97.56 131 GLN A N 1
ATOM 1056 C CA . GLN A 1 131 ? -0.079 16.119 5.018 1.00 97.56 131 GLN A CA 1
ATOM 1057 C C . GLN A 1 131 ? -1.385 16.925 4.980 1.00 97.56 131 GLN A C 1
ATOM 1059 O O . GLN A 1 131 ? -1.347 18.153 4.924 1.00 97.56 131 GLN A O 1
ATOM 1064 N N . LYS A 1 132 ? -2.535 16.243 4.987 1.00 94.12 132 LYS A N 1
ATOM 1065 C CA . LYS A 1 132 ? -3.874 16.847 4.986 1.00 94.12 132 LYS A CA 1
ATOM 1066 C C . LYS A 1 132 ? -4.642 16.530 6.274 1.00 94.12 132 LYS A C 1
ATOM 1068 O O . LYS A 1 132 ? -5.857 16.334 6.233 1.00 94.12 132 LYS A O 1
ATOM 1073 N N . GLU A 1 133 ? -3.937 16.467 7.403 1.00 92.81 133 GLU A N 1
ATOM 1074 C CA . GLU A 1 133 ? -4.538 16.245 8.720 1.00 92.81 133 GLU A CA 1
ATOM 1075 C C . GLU A 1 133 ? -5.650 17.272 9.005 1.00 92.81 133 GLU A C 1
ATOM 1077 O O . GLU A 1 133 ? -5.531 18.456 8.686 1.00 92.81 133 GLU A O 1
ATOM 1082 N N . GLY A 1 134 ? -6.771 16.802 9.556 1.00 88.88 134 GLY A N 1
ATOM 1083 C CA . GLY A 1 134 ? -7.969 17.615 9.800 1.00 88.88 134 GLY A CA 1
ATOM 1084 C C . GLY A 1 134 ? -8.852 17.849 8.566 1.00 88.88 134 GLY A C 1
ATOM 1085 O O . GLY A 1 134 ? -9.981 18.309 8.720 1.00 88.88 134 GLY A O 1
ATOM 1086 N N . ILE A 1 135 ? -8.374 17.506 7.365 1.00 92.56 135 ILE A N 1
ATOM 1087 C CA . ILE A 1 135 ? -9.144 17.557 6.110 1.00 92.56 135 ILE A CA 1
ATOM 1088 C C . ILE A 1 135 ? -9.468 16.143 5.620 1.00 92.56 135 ILE A C 1
ATOM 1090 O O . ILE A 1 135 ? -10.594 15.877 5.207 1.00 92.56 135 ILE A O 1
ATOM 1094 N N . LEU A 1 136 ? -8.484 15.242 5.646 1.00 92.50 136 LEU A N 1
ATOM 1095 C CA . LEU A 1 136 ? -8.641 13.838 5.272 1.00 92.50 136 LEU A CA 1
ATOM 1096 C C . LEU A 1 136 ? -8.685 12.933 6.512 1.00 92.50 136 LEU A C 1
ATOM 1098 O O . LEU A 1 136 ? -8.077 13.275 7.530 1.00 92.50 136 LEU A O 1
ATOM 1102 N N . PRO A 1 137 ? -9.356 11.766 6.426 1.00 94.75 137 PRO A N 1
ATOM 1103 C CA . PRO A 1 137 ? -9.281 10.753 7.471 1.00 94.75 137 PRO A CA 1
ATOM 1104 C C . PRO A 1 137 ? -7.840 10.269 7.646 1.00 94.75 137 PRO A C 1
ATOM 1106 O O . PRO A 1 137 ? -7.087 10.140 6.677 1.00 94.75 137 PRO A O 1
ATOM 1109 N N . SER A 1 138 ? -7.463 9.979 8.886 1.00 96.88 138 SER A N 1
ATOM 1110 C CA . SER A 1 138 ? -6.157 9.424 9.218 1.00 96.88 138 SER A CA 1
ATOM 1111 C C . SER A 1 138 ? -6.060 7.958 8.781 1.00 96.88 138 SER A C 1
ATOM 1113 O O . SER A 1 138 ? -6.933 7.141 9.079 1.00 96.88 138 SER A O 1
ATOM 1115 N N . VAL A 1 139 ? -4.978 7.618 8.074 1.00 97.81 139 VAL A N 1
ATOM 1116 C CA . VAL A 1 139 ? -4.794 6.293 7.464 1.00 97.81 139 VAL A CA 1
ATOM 1117 C C . VAL A 1 139 ? -3.580 5.581 8.057 1.00 97.81 139 VAL A C 1
ATOM 1119 O O . VAL A 1 139 ? -2.533 6.185 8.314 1.00 97.81 139 VAL A O 1
ATOM 1122 N N . TYR A 1 140 ? -3.707 4.272 8.240 1.00 98.19 140 TYR A N 1
ATOM 1123 C CA . TYR A 1 140 ? -2.588 3.345 8.375 1.00 98.19 140 TYR A CA 1
ATOM 1124 C C . TYR A 1 140 ? -2.760 2.190 7.388 1.00 98.19 140 TYR A C 1
ATOM 1126 O O . TYR A 1 140 ? -3.875 1.894 6.976 1.00 98.19 140 TYR A O 1
ATOM 1134 N N . SER A 1 141 ? -1.667 1.536 7.008 1.00 98.19 141 SER A N 1
ATOM 1135 C CA . SER A 1 141 ? -1.711 0.338 6.175 1.00 98.19 141 SER A CA 1
ATOM 1136 C C . SER A 1 141 ? -0.851 -0.745 6.788 1.00 98.19 141 SER A C 1
ATOM 1138 O O . SER A 1 141 ? 0.279 -0.488 7.213 1.00 98.19 141 SER A O 1
ATOM 1140 N N . MET A 1 142 ? -1.370 -1.966 6.781 1.00 98.12 142 MET A N 1
ATOM 1141 C CA . MET A 1 142 ? -0.535 -3.153 6.898 1.00 98.12 142 MET A CA 1
ATOM 1142 C C . MET A 1 142 ? 0.276 -3.331 5.608 1.00 98.12 142 MET A C 1
ATOM 1144 O O . MET A 1 142 ? -0.095 -2.792 4.563 1.00 98.12 142 MET A O 1
ATOM 1148 N N . ASN A 1 143 ? 1.387 -4.068 5.678 1.00 96.25 143 ASN A N 1
ATOM 1149 C CA . ASN A 1 143 ? 2.095 -4.469 4.463 1.00 96.25 143 ASN A CA 1
ATOM 1150 C C . ASN A 1 143 ? 1.397 -5.663 3.792 1.00 96.25 143 ASN A C 1
ATOM 1152 O O . ASN A 1 143 ? 0.629 -6.386 4.431 1.00 96.25 143 ASN A O 1
ATOM 1156 N N . THR A 1 144 ? 1.717 -5.891 2.525 1.00 96.81 144 THR A N 1
ATOM 1157 C CA . THR A 1 144 ? 1.158 -6.950 1.670 1.00 96.81 144 THR A CA 1
ATOM 1158 C C . THR A 1 144 ? 1.336 -8.371 2.214 1.00 96.81 144 THR A C 1
ATOM 1160 O O . THR A 1 144 ? 0.542 -9.252 1.903 1.00 96.81 144 THR A O 1
ATOM 1163 N N . ASN A 1 145 ? 2.324 -8.602 3.084 1.00 95.25 145 ASN A N 1
ATOM 1164 C CA . ASN A 1 145 ? 2.592 -9.913 3.684 1.00 95.25 145 ASN A CA 1
ATOM 1165 C C . ASN A 1 145 ? 1.840 -10.144 5.006 1.00 95.25 145 ASN A C 1
ATOM 1167 O O . ASN A 1 145 ? 1.971 -11.212 5.605 1.00 95.25 145 ASN A O 1
ATOM 1171 N N . PHE A 1 146 ? 1.097 -9.157 5.514 1.00 96.75 146 PHE A N 1
ATOM 1172 C CA . PHE A 1 146 ? 0.475 -9.221 6.837 1.00 96.75 146 PHE A CA 1
ATOM 1173 C C . PHE A 1 146 ? -0.500 -10.388 6.980 1.00 96.75 146 PHE A C 1
ATOM 1175 O O . PHE A 1 146 ? -0.317 -11.216 7.872 1.00 96.75 146 PHE A O 1
ATOM 1182 N N . LEU A 1 147 ? -1.506 -10.479 6.105 1.00 94.50 147 LEU A N 1
ATOM 1183 C CA . LEU A 1 147 ? -2.523 -11.526 6.211 1.00 94.50 147 LEU A CA 1
ATOM 1184 C C . LEU A 1 147 ? -1.929 -12.910 5.984 1.00 94.50 147 LEU A C 1
ATOM 1186 O O . LEU A 1 147 ? -2.182 -13.804 6.786 1.00 94.50 147 LEU A O 1
ATOM 1190 N N . GLN A 1 148 ? -1.063 -13.069 4.979 1.00 92.56 148 GLN A N 1
ATOM 1191 C CA . GLN A 1 148 ? -0.342 -14.324 4.766 1.00 92.56 148 GLN A CA 1
ATOM 1192 C C . GLN A 1 148 ? 0.404 -14.750 6.038 1.00 92.56 148 GLN A C 1
ATOM 1194 O O . GLN A 1 148 ? 0.287 -15.889 6.487 1.00 92.56 148 GLN A O 1
ATOM 1199 N N . ARG A 1 149 ? 1.120 -13.819 6.681 1.00 95.44 149 ARG A N 1
ATOM 1200 C CA . ARG A 1 149 ? 1.864 -14.108 7.911 1.00 95.44 149 ARG A CA 1
ATOM 1201 C C . ARG A 1 149 ? 0.949 -14.518 9.066 1.00 95.44 149 ARG A C 1
ATOM 1203 O O . ARG A 1 149 ? 1.332 -15.391 9.845 1.00 95.44 149 ARG A O 1
ATOM 1210 N N . VAL A 1 150 ? -0.224 -13.896 9.185 1.00 95.62 150 VAL A N 1
ATOM 1211 C CA . VAL A 1 150 ? -1.239 -14.252 10.188 1.00 95.62 150 VAL A CA 1
ATOM 1212 C C . VAL A 1 150 ? -1.804 -15.643 9.924 1.00 95.62 150 VAL A C 1
ATOM 1214 O O . VAL A 1 150 ? -1.878 -16.435 10.858 1.00 95.62 150 VAL A O 1
ATOM 1217 N N . PHE A 1 151 ? -2.164 -15.962 8.681 1.00 92.81 151 PHE A N 1
ATOM 1218 C CA . PHE A 1 151 ? -2.722 -17.270 8.335 1.00 92.81 151 PHE A CA 1
ATOM 1219 C C . PHE A 1 151 ? -1.712 -18.405 8.528 1.00 92.81 151 PHE A C 1
ATOM 1221 O O . PHE A 1 151 ? -2.072 -19.464 9.032 1.00 92.81 151 PHE A O 1
ATOM 1228 N N . GLU A 1 152 ? -0.441 -18.183 8.186 1.00 95.06 152 GLU A N 1
ATOM 1229 C CA . GLU A 1 152 ? 0.595 -19.217 8.287 1.00 95.06 152 GLU A CA 1
ATOM 1230 C C . GLU A 1 152 ? 1.105 -19.438 9.720 1.00 95.06 152 GLU A C 1
ATOM 1232 O O . GLU A 1 152 ? 1.406 -20.569 10.102 1.00 95.06 152 GLU A O 1
ATOM 1237 N N . PHE A 1 153 ? 1.240 -18.374 10.521 1.00 96.88 153 PHE A N 1
ATOM 1238 C CA . PHE A 1 153 ? 1.948 -18.433 11.812 1.00 96.88 153 PHE A CA 1
ATOM 1239 C C . PHE A 1 153 ? 1.155 -17.881 13.003 1.00 96.88 153 PHE A C 1
ATOM 1241 O O . PHE A 1 153 ? 1.672 -17.841 14.123 1.00 96.88 153 PHE A O 1
ATOM 1248 N N . GLY A 1 154 ? -0.083 -17.446 12.783 1.00 96.31 154 GLY A N 1
ATOM 1249 C CA . GLY A 1 154 ? -0.942 -16.856 13.801 1.00 96.31 154 GLY A CA 1
ATOM 1250 C C . GLY A 1 154 ? -0.550 -15.431 14.206 1.00 96.31 154 GLY A C 1
ATOM 1251 O O . GLY A 1 154 ? 0.461 -14.858 13.791 1.00 96.31 154 GLY A O 1
ATOM 1252 N N . PHE A 1 155 ? -1.367 -14.848 15.086 1.00 96.06 155 PHE A N 1
ATOM 1253 C CA . PHE A 1 155 ? -1.219 -13.467 15.556 1.00 96.06 155 PHE A CA 1
ATOM 1254 C C . PHE A 1 155 ? 0.141 -13.179 16.217 1.00 96.06 155 PHE A C 1
ATOM 1256 O O . PHE A 1 155 ? 0.703 -12.090 16.067 1.00 96.06 155 PHE A O 1
ATOM 1263 N N . ASP A 1 156 ? 0.718 -14.158 16.916 1.00 96.88 156 ASP A N 1
ATOM 1264 C CA . ASP A 1 156 ? 1.992 -13.993 17.620 1.00 96.88 156 ASP A CA 1
ATOM 1265 C C . ASP A 1 156 ? 3.155 -13.596 16.699 1.00 96.88 156 ASP A C 1
ATOM 1267 O O . ASP A 1 156 ? 4.079 -12.901 17.143 1.00 96.88 156 ASP A O 1
ATOM 1271 N N . ALA A 1 157 ? 3.097 -13.981 15.420 1.00 97.12 157 ALA A N 1
ATOM 1272 C CA . ALA A 1 157 ? 4.099 -13.636 14.417 1.00 97.12 157 ALA A CA 1
ATOM 1273 C C . ALA A 1 157 ? 4.052 -12.158 13.993 1.00 97.12 157 ALA A C 1
ATOM 1275 O O . ALA A 1 157 ? 5.071 -11.615 13.555 1.00 97.12 157 ALA A O 1
ATOM 1276 N N . VAL A 1 158 ? 2.899 -11.501 14.150 1.00 96.62 158 VAL A N 1
ATOM 1277 C CA . VAL A 1 158 ? 2.667 -10.117 13.705 1.00 96.62 158 VAL A CA 1
ATOM 1278 C C . VAL A 1 158 ? 2.428 -9.132 14.848 1.00 96.62 158 VAL A C 1
ATOM 1280 O O . VAL A 1 158 ? 2.526 -7.928 14.633 1.00 96.62 158 VAL A O 1
ATOM 1283 N N . LYS A 1 159 ? 2.215 -9.593 16.089 1.00 94.69 159 LYS A N 1
ATOM 1284 C CA . LYS A 1 159 ? 1.890 -8.731 17.249 1.00 94.69 159 LYS A CA 1
ATOM 1285 C C . LYS A 1 159 ? 2.849 -7.560 17.491 1.00 94.69 159 LYS A C 1
ATOM 1287 O O . LYS A 1 159 ? 2.502 -6.585 18.146 1.00 94.69 159 LYS A O 1
ATOM 1292 N N . ARG A 1 160 ? 4.099 -7.665 17.021 1.00 95.88 160 ARG A N 1
ATOM 1293 C CA . ARG A 1 160 ? 5.122 -6.615 17.174 1.00 95.88 160 ARG A CA 1
ATOM 1294 C C . ARG A 1 160 ? 5.169 -5.626 16.011 1.00 95.88 160 ARG A C 1
ATOM 1296 O O . ARG A 1 160 ? 5.850 -4.612 16.149 1.00 95.88 160 ARG A O 1
ATOM 1303 N N . TRP A 1 161 ? 4.494 -5.901 14.897 1.00 95.88 161 TRP A N 1
ATOM 1304 C CA . TRP A 1 161 ? 4.556 -5.080 13.684 1.00 95.88 161 TRP A CA 1
ATOM 1305 C C . TRP A 1 161 ? 3.990 -3.681 13.928 1.00 95.88 161 TRP A C 1
ATOM 1307 O O . TRP A 1 161 ? 4.545 -2.696 13.452 1.00 95.88 161 TRP A O 1
ATOM 1317 N N . THR A 1 162 ? 2.979 -3.581 14.787 1.00 95.69 162 THR A N 1
ATOM 1318 C CA . THR A 1 162 ? 2.351 -2.320 15.189 1.00 95.69 162 THR A CA 1
ATOM 1319 C C . THR A 1 162 ? 2.888 -1.770 16.513 1.00 95.69 162 THR A C 1
ATOM 1321 O O . THR A 1 162 ? 2.355 -0.808 17.041 1.00 95.69 162 THR A O 1
ATOM 1324 N N . ARG A 1 163 ? 3.990 -2.295 17.075 1.00 95.12 163 ARG A N 1
ATOM 1325 C CA . ARG A 1 163 ? 4.469 -1.897 18.422 1.00 95.12 163 ARG A CA 1
ATOM 1326 C C . ARG A 1 163 ? 4.725 -0.389 18.588 1.00 95.12 163 ARG A C 1
ATOM 1328 O O . ARG A 1 163 ? 4.708 0.111 19.709 1.00 95.12 163 ARG A O 1
ATOM 1335 N N . LYS A 1 164 ? 5.048 0.315 17.501 1.00 94.12 164 LYS A N 1
ATOM 1336 C CA . LYS A 1 164 ? 5.372 1.752 17.512 1.00 94.12 164 LYS A CA 1
ATOM 1337 C C . LYS A 1 164 ? 4.200 2.650 17.103 1.00 94.12 164 LYS A C 1
ATOM 1339 O O . LYS A 1 164 ? 4.393 3.858 17.020 1.00 94.12 164 LYS A O 1
ATOM 1344 N N . ILE A 1 165 ? 3.035 2.082 16.804 1.00 93.94 165 ILE A N 1
ATOM 1345 C CA . ILE A 1 165 ? 1.878 2.815 16.298 1.00 93.94 165 ILE A CA 1
ATOM 1346 C C . ILE A 1 165 ? 0.617 2.342 17.018 1.00 93.94 165 ILE A C 1
ATOM 1348 O O . ILE A 1 165 ? 0.360 1.148 17.127 1.00 93.94 165 ILE A O 1
ATOM 1352 N N . ASP A 1 166 ? -0.183 3.283 17.502 1.00 95.94 166 ASP A N 1
ATOM 1353 C CA . ASP A 1 166 ? -1.532 2.965 17.952 1.00 95.94 166 ASP A CA 1
ATOM 1354 C C . ASP A 1 166 ? -2.453 2.901 16.730 1.00 95.94 166 ASP A C 1
ATOM 1356 O O . ASP A 1 166 ? -2.840 3.934 16.180 1.00 95.94 166 ASP A O 1
ATOM 1360 N N . VAL A 1 167 ? -2.765 1.692 16.262 1.00 95.25 167 VAL A N 1
ATOM 1361 C CA . VAL A 1 167 ? -3.640 1.505 15.094 1.00 95.25 167 VAL A CA 1
ATOM 1362 C C . VAL A 1 167 ? -5.082 1.927 15.371 1.00 95.25 167 VAL A C 1
ATOM 1364 O O . VAL A 1 167 ? -5.764 2.338 14.440 1.00 95.25 167 VAL A O 1
ATOM 1367 N N . PHE A 1 168 ? -5.528 1.908 16.632 1.00 95.62 168 PHE A N 1
ATOM 1368 C CA . PHE A 1 168 ? -6.882 2.318 17.018 1.00 95.62 168 PHE A CA 1
ATOM 1369 C C . PHE A 1 168 ? -7.057 3.840 17.047 1.00 95.62 168 PHE A C 1
ATOM 1371 O O . PHE A 1 168 ? -8.184 4.326 17.064 1.00 95.62 168 PHE A O 1
ATOM 1378 N N . SER A 1 169 ? -5.955 4.596 16.999 1.00 95.94 169 SER A N 1
ATOM 1379 C CA . SER A 1 169 ? -5.974 6.056 16.829 1.00 95.94 169 SER A CA 1
ATOM 1380 C C . SER A 1 169 ? -6.281 6.509 15.396 1.00 95.94 169 SER A C 1
ATOM 1382 O O . SER A 1 169 ? -6.316 7.710 15.134 1.00 95.94 169 SER A O 1
ATOM 1384 N N . LYS A 1 170 ? -6.430 5.570 14.453 1.00 97.19 170 LYS A N 1
ATOM 1385 C CA . LYS A 1 170 ? -6.656 5.852 13.033 1.00 97.19 170 LYS A CA 1
ATOM 1386 C C . LYS A 1 170 ? -8.135 5.799 12.692 1.00 97.19 170 LYS A C 1
ATOM 1388 O O . LYS A 1 170 ? -8.909 5.117 13.351 1.00 97.19 170 LYS A O 1
ATOM 1393 N N . ASP A 1 171 ? -8.518 6.491 11.629 1.00 95.81 171 ASP A N 1
ATOM 1394 C CA . ASP A 1 171 ? -9.877 6.405 11.100 1.00 95.81 171 ASP A CA 1
ATOM 1395 C C . ASP A 1 171 ? -10.022 5.173 10.199 1.00 95.81 171 ASP A C 1
ATOM 1397 O O . ASP A 1 171 ? -11.029 4.463 10.268 1.00 95.81 171 ASP A O 1
ATOM 1401 N N . ILE A 1 172 ? -8.996 4.913 9.380 1.00 97.50 172 ILE A N 1
ATOM 1402 C CA . ILE A 1 172 ? -8.978 3.857 8.365 1.00 97.50 172 ILE A CA 1
ATOM 1403 C C . ILE A 1 172 ? -7.691 3.031 8.479 1.00 97.50 172 ILE A C 1
ATOM 1405 O O . ILE A 1 172 ? -6.584 3.579 8.525 1.00 97.50 172 ILE A O 1
ATOM 1409 N N . ILE A 1 173 ? -7.834 1.704 8.462 1.00 98.25 173 ILE A N 1
ATOM 1410 C CA . ILE A 1 173 ? -6.724 0.762 8.287 1.00 98.25 173 ILE A CA 1
ATOM 1411 C C . ILE A 1 173 ? -6.904 0.034 6.954 1.00 98.25 173 ILE A C 1
ATOM 1413 O O . ILE A 1 173 ? -7.912 -0.634 6.736 1.00 98.25 173 ILE A O 1
ATOM 1417 N N . LEU A 1 174 ? -5.908 0.157 6.082 1.00 98.44 174 LEU A N 1
ATOM 1418 C CA . LEU A 1 174 ? -5.818 -0.557 4.814 1.00 98.44 174 LEU A CA 1
ATOM 1419 C C . LEU A 1 174 ? -5.091 -1.888 5.018 1.00 98.44 174 LEU A C 1
ATOM 1421 O O . LEU A 1 174 ? -4.068 -1.956 5.709 1.00 98.44 174 LEU A O 1
ATOM 1425 N N . VAL A 1 175 ? -5.608 -2.946 4.407 1.00 98.06 175 VAL A N 1
ATOM 1426 C CA . VAL A 1 175 ? -5.014 -4.281 4.443 1.00 98.06 175 VAL A CA 1
ATOM 1427 C C . VAL A 1 175 ? -5.023 -4.854 3.023 1.00 98.06 175 VAL A C 1
ATOM 1429 O O . VAL A 1 175 ? -6.017 -5.457 2.613 1.00 98.06 175 VAL A O 1
ATOM 1432 N N . PRO A 1 176 ? -3.932 -4.673 2.255 1.00 97.62 176 PRO A N 1
ATOM 1433 C CA . PRO A 1 176 ? -3.776 -5.338 0.967 1.00 97.62 176 PRO A CA 1
ATOM 1434 C C . PRO A 1 176 ? -3.798 -6.859 1.148 1.00 97.62 176 PRO A C 1
ATOM 1436 O O . PRO A 1 176 ? -3.157 -7.386 2.063 1.00 97.62 176 PRO A O 1
ATOM 1439 N N . VAL A 1 177 ? -4.519 -7.559 0.277 1.00 94.75 177 VAL A N 1
ATOM 1440 C CA . VAL A 1 177 ? -4.706 -9.011 0.347 1.00 94.75 177 VAL A CA 1
ATOM 1441 C C . VAL A 1 177 ? -4.144 -9.644 -0.916 1.00 94.75 177 VAL A C 1
ATOM 1443 O O . VAL A 1 177 ? -4.607 -9.350 -2.014 1.00 94.75 177 VAL A O 1
ATOM 1446 N N . HIS A 1 178 ? -3.144 -10.512 -0.766 1.00 92.25 178 HIS A N 1
ATOM 1447 C CA . HIS A 1 178 ? -2.624 -11.315 -1.873 1.00 92.25 178 HIS A CA 1
ATOM 1448 C C . HIS A 1 178 ? -3.387 -12.641 -1.937 1.00 92.25 178 HIS A C 1
ATOM 1450 O O . HIS A 1 178 ? -3.225 -13.496 -1.064 1.00 92.25 178 HIS A O 1
ATOM 1456 N N . CYS A 1 179 ? -4.241 -12.797 -2.946 1.00 85.69 179 CYS A N 1
ATOM 1457 C CA . CYS A 1 179 ? -5.109 -13.955 -3.147 1.00 85.69 179 CYS A CA 1
ATOM 1458 C C . CYS A 1 179 ? -4.575 -14.858 -4.272 1.00 85.69 179 CYS A C 1
ATOM 1460 O O . CYS A 1 179 ? -4.055 -14.377 -5.277 1.00 85.69 179 CYS A O 1
ATOM 1462 N N . ASN A 1 180 ? -4.746 -16.180 -4.136 1.00 68.75 180 ASN A N 1
ATOM 1463 C CA . ASN A 1 180 ? -4.650 -17.170 -5.225 1.00 68.75 180 ASN A CA 1
ATOM 1464 C C . ASN A 1 180 ? -3.487 -16.955 -6.222 1.00 68.75 180 ASN A C 1
ATOM 1466 O O . ASN A 1 180 ? -3.679 -16.935 -7.437 1.00 68.75 180 ASN A O 1
ATOM 1470 N N . LEU A 1 181 ? -2.267 -16.819 -5.691 1.00 72.69 181 LEU A N 1
ATOM 1471 C CA . LEU A 1 181 ? -0.989 -16.640 -6.402 1.00 72.69 181 LEU A CA 1
ATOM 1472 C C . LEU A 1 181 ? -0.801 -15.293 -7.121 1.00 72.69 181 LEU A C 1
ATOM 1474 O O . LEU A 1 181 ? 0.271 -14.710 -6.973 1.00 72.69 181 LEU A O 1
ATOM 1478 N N . ASN A 1 182 ? -1.790 -14.779 -7.856 1.00 81.62 182 ASN A N 1
ATOM 1479 C CA . ASN A 1 182 ? -1.625 -13.578 -8.689 1.00 81.62 182 ASN A CA 1
ATOM 1480 C C . ASN A 1 182 ? -2.707 -12.506 -8.494 1.00 81.62 182 ASN A C 1
ATOM 1482 O O . ASN A 1 182 ? -2.623 -11.467 -9.131 1.00 81.62 182 ASN A O 1
ATOM 1486 N N . HIS A 1 183 ? -3.698 -12.705 -7.629 1.00 91.62 183 HIS A N 1
ATOM 1487 C CA . HIS A 1 183 ? -4.789 -11.744 -7.463 1.00 91.62 183 HIS A CA 1
ATOM 1488 C C . HIS A 1 183 ? -4.561 -10.806 -6.273 1.00 91.62 183 HIS A C 1
ATOM 1490 O O . HIS A 1 183 ? -4.000 -11.210 -5.253 1.00 91.62 183 HIS A O 1
ATOM 1496 N N . TRP A 1 184 ? -5.005 -9.557 -6.393 1.00 94.56 184 TRP A N 1
ATOM 1497 C CA . TRP A 1 184 ? -4.935 -8.564 -5.324 1.00 94.56 184 TRP A CA 1
ATOM 1498 C C . TRP A 1 184 ? -6.331 -8.073 -4.963 1.00 94.56 184 TRP A C 1
ATOM 1500 O O . TRP A 1 184 ? -7.040 -7.518 -5.800 1.00 94.56 184 TRP A O 1
ATOM 1510 N N . CYS A 1 185 ? -6.670 -8.203 -3.684 1.00 94.94 185 CYS A N 1
ATOM 1511 C CA . CYS A 1 185 ? -7.876 -7.635 -3.090 1.00 94.94 185 CYS A CA 1
ATOM 1512 C C . CYS A 1 185 ? -7.486 -6.610 -2.017 1.00 94.94 185 CYS A C 1
ATOM 1514 O O . CYS A 1 185 ? -6.310 -6.453 -1.658 1.00 94.94 185 CYS A O 1
ATOM 1516 N N . MET A 1 186 ? -8.473 -5.907 -1.471 1.00 95.81 186 MET A N 1
ATOM 1517 C CA . MET A 1 186 ? -8.260 -4.938 -0.398 1.00 95.81 186 MET A CA 1
ATOM 1518 C C . MET A 1 186 ? -9.306 -5.119 0.692 1.00 95.81 186 MET A C 1
ATOM 1520 O O . MET A 1 186 ? -10.497 -5.002 0.431 1.00 95.81 186 MET A O 1
ATOM 1524 N N . ALA A 1 187 ? -8.861 -5.315 1.931 1.00 96.06 187 ALA A N 1
ATOM 1525 C CA . ALA A 1 187 ? -9.719 -5.134 3.091 1.00 96.06 187 ALA A CA 1
ATOM 1526 C C . ALA A 1 187 ? -9.512 -3.730 3.678 1.00 96.06 187 ALA A C 1
ATOM 1528 O O . ALA A 1 187 ? -8.379 -3.273 3.860 1.00 96.06 187 ALA A O 1
ATOM 1529 N N . ILE A 1 188 ? -10.606 -3.039 3.989 1.00 96.56 188 ILE A N 1
ATOM 1530 C CA . ILE A 1 188 ? -10.601 -1.710 4.605 1.00 96.56 188 ILE A CA 1
ATOM 1531 C C . ILE A 1 188 ? -11.350 -1.780 5.929 1.00 96.56 188 ILE A C 1
ATOM 1533 O O . ILE A 1 188 ? -12.548 -2.045 5.966 1.00 96.56 188 ILE A O 1
ATOM 1537 N N . ILE A 1 189 ? -10.648 -1.493 7.023 1.00 96.62 189 ILE A N 1
ATOM 1538 C CA . ILE A 1 189 ? -11.235 -1.411 8.361 1.00 96.62 189 ILE A CA 1
ATOM 1539 C C . ILE A 1 189 ? -11.527 0.058 8.653 1.00 96.62 189 ILE A C 1
ATOM 1541 O O . ILE A 1 189 ? -10.607 0.872 8.776 1.00 96.62 189 ILE A O 1
ATOM 1545 N N . HIS A 1 190 ? -12.804 0.396 8.794 1.00 93.19 190 HIS A N 1
ATOM 1546 C CA . HIS A 1 190 ? -13.257 1.739 9.128 1.00 93.19 190 HIS A CA 1
ATOM 1547 C C . HIS A 1 190 ? -13.593 1.823 10.622 1.00 93.19 190 HIS A C 1
ATOM 1549 O O . HIS A 1 190 ? -14.717 1.548 11.052 1.00 93.19 190 HIS A O 1
ATOM 1555 N N . LEU A 1 191 ? -12.633 2.263 11.438 1.00 91.69 191 LEU A N 1
ATOM 1556 C CA . LEU A 1 191 ? -12.714 2.170 12.902 1.00 91.69 191 LEU A CA 1
ATOM 1557 C C . LEU A 1 191 ? -13.876 2.971 13.499 1.00 91.69 191 LEU A C 1
ATOM 1559 O O . LEU A 1 191 ? -14.589 2.471 14.368 1.00 91.69 191 LEU A O 1
ATOM 1563 N N . LYS A 1 192 ? -14.138 4.178 12.986 1.00 85.81 192 LYS A N 1
ATOM 1564 C CA . LYS A 1 192 ? -15.249 5.023 13.464 1.00 85.81 192 LYS A CA 1
ATOM 1565 C C . LYS A 1 192 ? -16.632 4.401 13.227 1.00 85.81 192 LYS A C 1
ATOM 1567 O O . LYS A 1 192 ? -17.539 4.623 14.023 1.00 85.81 192 LYS A O 1
ATOM 1572 N N . ASN A 1 193 ? -16.773 3.615 12.161 1.00 84.69 193 ASN A N 1
ATOM 1573 C CA . ASN A 1 193 ? -18.034 2.978 11.779 1.00 84.69 193 ASN A CA 1
ATOM 1574 C C . ASN A 1 193 ? -18.130 1.543 12.278 1.00 84.69 193 ASN A C 1
ATOM 1576 O O . ASN A 1 193 ? -19.204 0.962 12.206 1.00 84.69 193 ASN A O 1
ATOM 1580 N N . LYS A 1 194 ? -17.020 0.985 12.779 1.00 91.94 194 LYS A N 1
ATOM 1581 C CA . LYS A 1 194 ? -16.905 -0.415 13.190 1.00 91.94 194 LYS A CA 1
ATOM 1582 C C . LYS A 1 194 ? -17.255 -1.386 12.057 1.00 91.94 194 LYS A C 1
ATOM 1584 O O . LYS A 1 194 ? -17.854 -2.424 12.304 1.00 91.94 194 LYS A O 1
ATOM 1589 N N . THR A 1 195 ? -16.874 -1.044 10.827 1.00 90.69 195 THR A N 1
ATOM 1590 C CA . THR A 1 195 ? -17.102 -1.885 9.647 1.00 90.69 195 THR A CA 1
ATOM 1591 C C . THR A 1 195 ? -15.787 -2.342 9.036 1.00 90.69 195 THR A C 1
ATOM 1593 O O . THR A 1 195 ? -14.771 -1.640 9.101 1.00 90.69 195 THR A O 1
ATOM 1596 N N . ILE A 1 196 ? -15.822 -3.525 8.431 1.00 92.69 196 ILE A N 1
ATOM 1597 C CA . ILE A 1 196 ? -14.754 -4.059 7.594 1.00 92.69 196 ILE A CA 1
ATOM 1598 C C . ILE A 1 196 ? -15.364 -4.314 6.221 1.00 92.69 196 ILE A C 1
ATOM 1600 O O . ILE A 1 196 ? -16.340 -5.052 6.116 1.00 92.69 196 ILE A O 1
ATOM 1604 N N . PHE A 1 197 ? -14.793 -3.685 5.201 1.00 92.00 197 PHE A N 1
ATOM 1605 C CA . PHE A 1 197 ? -15.169 -3.880 3.807 1.00 92.00 197 PHE A CA 1
ATOM 1606 C C . PHE A 1 197 ? -14.120 -4.730 3.110 1.00 92.00 197 PHE A C 1
ATOM 1608 O O . PHE A 1 197 ? -12.922 -4.517 3.324 1.00 92.00 197 PHE A O 1
ATOM 1615 N N . TYR A 1 198 ? -14.564 -5.647 2.260 1.00 91.94 198 TYR A N 1
ATOM 1616 C CA . TYR A 1 198 ? -13.703 -6.398 1.359 1.00 91.94 198 TYR A CA 1
ATOM 1617 C C . TYR A 1 198 ? -14.004 -6.002 -0.086 1.00 91.94 198 TYR A C 1
ATOM 1619 O O . TYR A 1 198 ? -15.149 -6.070 -0.523 1.00 91.94 198 TYR A O 1
ATOM 1627 N N . TYR A 1 199 ? -12.974 -5.559 -0.803 1.00 91.44 199 TYR A N 1
ATOM 1628 C CA . TYR A 1 199 ? -13.049 -5.161 -2.203 1.00 91.44 199 TYR A CA 1
ATOM 1629 C C . TYR A 1 199 ? -12.292 -6.173 -3.055 1.00 91.44 199 TYR A C 1
ATOM 1631 O O . TYR A 1 199 ? -11.070 -6.316 -2.912 1.00 91.44 199 TYR A O 1
ATOM 1639 N N . ASP A 1 200 ? -13.021 -6.825 -3.954 1.00 91.12 200 ASP A N 1
ATOM 1640 C CA . ASP A 1 200 ? -12.498 -7.739 -4.961 1.00 91.12 200 ASP A CA 1
ATOM 1641 C C . ASP A 1 200 ? -12.902 -7.243 -6.354 1.00 91.12 200 ASP A C 1
ATOM 1643 O O . ASP A 1 200 ? -14.078 -7.054 -6.640 1.00 91.12 200 ASP A O 1
ATOM 1647 N N . SER A 1 201 ? -11.915 -7.006 -7.219 1.00 89.69 201 SER A N 1
ATOM 1648 C CA . SER A 1 201 ? -12.155 -6.521 -8.585 1.00 89.69 201 SER A CA 1
ATOM 1649 C C . SER A 1 201 ? -12.563 -7.619 -9.571 1.00 89.69 201 SER A C 1
ATOM 1651 O O . SER A 1 201 ? -12.962 -7.300 -10.689 1.00 89.69 201 SER A O 1
ATOM 1653 N N . LEU A 1 202 ? -12.454 -8.893 -9.186 1.00 87.06 202 LEU A N 1
ATOM 1654 C CA . LEU A 1 202 ? -12.901 -10.034 -9.985 1.00 87.06 202 LEU A CA 1
ATOM 1655 C C . LEU A 1 202 ? -14.294 -10.539 -9.578 1.00 87.06 202 LEU A C 1
ATOM 1657 O O . LEU A 1 202 ? -14.823 -11.406 -10.270 1.00 87.06 202 LEU A O 1
ATOM 1661 N N . GLY A 1 203 ? -14.885 -9.989 -8.512 1.00 78.38 203 GLY A N 1
ATOM 1662 C CA . GLY A 1 203 ? -16.156 -10.459 -7.957 1.00 78.38 203 GLY A CA 1
ATOM 1663 C C . GLY A 1 203 ? -16.038 -11.810 -7.240 1.00 78.38 203 GLY A C 1
ATOM 1664 O O . GLY A 1 203 ? -14.978 -12.440 -7.229 1.00 78.38 203 GLY A O 1
ATOM 1665 N N . ASP A 1 204 ? -17.128 -12.242 -6.604 1.00 66.12 204 ASP A N 1
ATOM 1666 C CA . ASP A 1 204 ? -17.191 -13.537 -5.917 1.00 66.12 204 ASP A CA 1
ATOM 1667 C C . ASP A 1 204 ? -17.159 -14.677 -6.960 1.00 66.12 204 ASP A C 1
ATOM 1669 O O . ASP A 1 204 ? -17.927 -14.637 -7.928 1.00 66.12 204 ASP A O 1
ATOM 1673 N N . PRO A 1 205 ? -16.288 -15.695 -6.835 1.00 49.94 205 PRO A N 1
ATOM 1674 C CA . PRO A 1 205 ? -16.452 -16.913 -7.609 1.00 49.94 205 PRO A CA 1
ATOM 1675 C C . PRO A 1 205 ? -17.643 -17.686 -7.028 1.00 49.94 205 PRO A C 1
ATOM 1677 O O . PRO A 1 205 ? -17.554 -18.172 -5.903 1.00 49.94 205 PRO A O 1
ATOM 1680 N N . GLU A 1 206 ? -18.736 -17.776 -7.793 1.00 36.53 206 GLU A N 1
ATOM 1681 C CA . GLU A 1 206 ? -19.896 -18.647 -7.503 1.00 36.53 206 GLU A CA 1
ATOM 1682 C C . GLU A 1 206 ? -19.522 -20.037 -6.945 1.00 36.53 206 GLU A C 1
ATOM 1684 O O . GLU A 1 206 ? -18.541 -20.658 -7.432 1.00 36.53 206 GLU A O 1
#

pLDDT: mean 76.32, std 25.57, range [27.34, 98.56]

Sequence (206 aa):
MEEQGWLGSDDDCLLIDEEPVIIALDDSTDSEQKQSAESETDHQVEVQAMQHFSGLFFRYDFEKEIEFIPITDEQLRELQDIVTGPDNAPLITKYSLTITKKDIRTLTDLSWVNGTVIDFYMNLLIERSQQKEGILPSVYSMN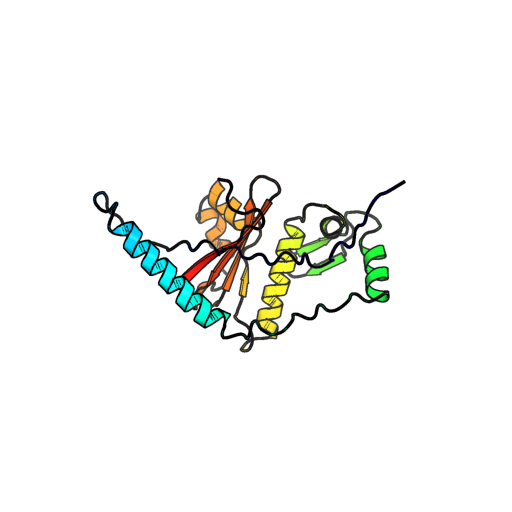TNFLQRVFEFGFDAVKRWTRKIDVFSKDIILVPVHCNLNHWCMAIIHLKNKTIFYYDSLGDPE

Radius of gyration: 21.67 Å; chains: 1; bounding box: 54×42×74 Å

Secondary structure (DSSP, 8-state):
------------------PPEE---------S--TTTHHHHHHHHHHHHHHHHHHHHTTS-TTS---PPPPPHHHHHHHHHHHSS-TT-EEEEETTEEEEHHHHGGGSTTPPPPHHHHHHHHHHHHHHHHHTBTTB--EEE--TTHHHHHHHH-GGGTTTTTTTS-GGG-SEEEEEEEETTTEEEEEEEETTTTEEEEE-TT----

InterPro domains:
  IPR003653 Ulp1 protease family, C-terminal catalytic domain [PF02902] (112-205)
  IPR003653 Ulp1 protease family, C-terminal catalytic domain [PS50600] (97-206)
  IPR038765 Papain-like cysteine peptidase superfamily [SSF54001] (71-204)